Protein AF-A0A954KXX0-F1 (afdb_monomer_lite)

Sequence (213 aa):
IRTAGGNRPFNFNGESSQMRAGIRFTAPLDQITERNNYRVALLRYQRQRRAYMQAEDEIKQDVRQAWRQIIVLRKNFETTRRAVRLAALQYDSAVNEANAPAGQGQGGGRGLQGNNLLNALSAILRAQNALIQNWTNYEQNRLNIYRDMGTMKVGPDGLWNDPFYRNQDNASDEPAQIRLQSPSLDRFDAVPGDGGGGHVERVGVAQLIGTGE

pLDDT: mean 73.82, std 21.93, range [28.34, 98.44]

Structure (mmCIF, N/CA/C/O backbone):
data_AF-A0A954KXX0-F1
#
_entry.id   AF-A0A954KXX0-F1
#
loop_
_atom_site.group_PDB
_atom_site.id
_atom_site.type_symbol
_atom_site.label_atom_id
_atom_site.label_alt_id
_atom_site.label_comp_id
_atom_site.label_asym_id
_atom_site.label_entity_id
_atom_site.label_seq_id
_atom_site.pdbx_PDB_ins_code
_atom_site.Cartn_x
_atom_site.Cartn_y
_atom_site.Cartn_z
_atom_site.occupancy
_atom_site.B_iso_or_equiv
_atom_site.auth_seq_id
_atom_site.auth_comp_id
_atom_site.auth_asym_id
_atom_site.auth_atom_id
_atom_site.pdbx_PDB_model_num
ATOM 1 N N . ILE A 1 1 ? -69.053 -60.294 57.963 1.00 38.72 1 ILE A N 1
ATOM 2 C CA . ILE A 1 1 ? -68.587 -59.867 56.618 1.00 38.72 1 ILE A CA 1
ATOM 3 C C . ILE A 1 1 ? -68.647 -58.334 56.559 1.00 38.72 1 ILE A C 1
ATOM 5 O O . ILE A 1 1 ? -69.525 -57.769 57.194 1.00 38.72 1 ILE A O 1
ATOM 9 N N . ARG A 1 2 ? -67.631 -57.721 55.923 1.00 46.25 2 ARG A N 1
ATOM 10 C CA . ARG A 1 2 ? -67.246 -56.285 55.787 1.00 46.25 2 ARG A CA 1
ATOM 11 C C . ARG A 1 2 ? -68.377 -55.402 55.193 1.00 46.25 2 ARG A C 1
ATOM 13 O O . ARG A 1 2 ? -69.312 -55.977 54.660 1.00 46.25 2 ARG A O 1
ATOM 20 N N . THR A 1 3 ? -68.402 -54.060 55.230 1.00 44.06 3 THR A N 1
ATOM 21 C CA . THR A 1 3 ? -67.387 -53.010 54.930 1.00 44.06 3 THR A CA 1
ATOM 22 C C . THR A 1 3 ? -67.809 -51.670 55.581 1.00 44.06 3 THR A C 1
ATOM 24 O O . THR A 1 3 ? -68.976 -51.306 55.520 1.00 44.06 3 THR A O 1
ATOM 27 N N . ALA A 1 4 ? -66.965 -50.954 56.334 1.00 55.91 4 ALA A N 1
ATOM 28 C CA . ALA A 1 4 ? -66.053 -49.897 55.855 1.00 55.91 4 ALA A CA 1
ATOM 29 C C . ALA A 1 4 ? -66.636 -49.023 54.724 1.00 55.91 4 ALA A C 1
ATOM 31 O O . ALA A 1 4 ? -66.757 -49.493 53.599 1.00 55.91 4 ALA A O 1
ATOM 32 N N . GLY A 1 5 ? -66.954 -47.749 54.989 1.00 49.50 5 GLY A N 1
ATOM 33 C CA . GLY A 1 5 ? -67.404 -46.870 53.902 1.00 49.50 5 GLY A CA 1
ATOM 34 C C . GLY A 1 5 ? -67.951 -45.494 54.263 1.00 49.50 5 GLY A C 1
ATOM 35 O O . GLY A 1 5 ? -68.717 -44.943 53.488 1.00 49.50 5 GLY A O 1
ATOM 36 N N . GLY A 1 6 ? -67.575 -44.902 55.397 1.00 56.03 6 GLY A N 1
ATOM 37 C CA . GLY A 1 6 ? -67.851 -43.487 55.664 1.00 56.03 6 GLY A CA 1
ATOM 38 C C . GLY A 1 6 ? -66.810 -42.571 55.017 1.00 56.03 6 GLY A C 1
ATOM 39 O O . GLY A 1 6 ? -66.264 -41.714 55.703 1.00 56.03 6 GLY A O 1
ATOM 40 N N . ASN A 1 7 ? -66.462 -42.783 53.743 1.00 57.88 7 ASN A N 1
ATOM 41 C CA . ASN A 1 7 ? -65.511 -41.919 53.046 1.00 57.88 7 ASN A CA 1
ATOM 42 C C . ASN A 1 7 ? -66.237 -40.615 52.695 1.00 57.88 7 ASN A C 1
ATOM 44 O O . ASN A 1 7 ? -66.983 -40.558 51.722 1.00 57.88 7 ASN A O 1
ATOM 48 N N . ARG A 1 8 ? -66.081 -39.591 53.540 1.00 55.03 8 ARG A N 1
ATOM 49 C CA . ARG A 1 8 ? -66.535 -38.220 53.278 1.00 55.03 8 ARG A CA 1
ATOM 50 C C . ARG A 1 8 ? -65.353 -37.445 52.675 1.00 55.03 8 ARG A C 1
ATOM 52 O O . ARG A 1 8 ? -64.586 -36.866 53.439 1.00 55.03 8 ARG A O 1
ATOM 59 N N . PRO A 1 9 ? -65.183 -37.416 51.337 1.00 58.72 9 PRO A N 1
ATOM 60 C CA . PRO A 1 9 ? -64.026 -36.805 50.669 1.00 58.72 9 PRO A CA 1
ATOM 61 C C . PRO A 1 9 ? -63.962 -35.270 50.781 1.00 58.72 9 PRO A C 1
ATOM 63 O O . PRO A 1 9 ? -63.017 -34.668 50.287 1.00 58.72 9 PRO A O 1
ATOM 66 N N . PHE A 1 10 ? -64.941 -34.641 51.442 1.00 60.06 10 PHE A N 1
ATOM 67 C CA . PHE A 1 10 ? -65.007 -33.196 51.690 1.00 60.06 10 PHE A CA 1
ATOM 68 C C . PHE A 1 10 ? -65.036 -32.839 53.184 1.00 60.06 10 PHE A C 1
ATOM 70 O O . PHE A 1 10 ? -65.447 -31.739 53.547 1.00 60.06 10 PHE A O 1
ATOM 77 N N . ASN A 1 11 ? -64.628 -33.755 54.071 1.00 55.72 11 ASN A N 1
ATOM 78 C CA . ASN A 1 11 ? -64.461 -33.421 55.483 1.00 55.72 11 ASN A CA 1
ATOM 79 C C . ASN A 1 11 ? -63.106 -32.721 55.672 1.00 55.72 11 ASN A C 1
ATOM 81 O O . ASN A 1 11 ? -62.073 -33.358 55.879 1.00 55.72 11 ASN A O 1
ATOM 85 N N . PHE A 1 12 ? -63.100 -31.397 55.514 1.00 58.53 12 PHE A N 1
ATOM 86 C CA . PHE A 1 12 ? -61.956 -30.555 55.851 1.00 58.53 12 PHE A CA 1
ATOM 87 C C . PHE A 1 12 ? -61.899 -30.393 57.373 1.00 58.53 12 PHE A C 1
ATOM 89 O O . PHE A 1 12 ? -62.323 -29.381 57.928 1.00 58.53 12 PHE A O 1
ATOM 96 N N . ASN A 1 13 ? -61.415 -31.420 58.068 1.00 61.53 13 ASN A N 1
ATOM 97 C CA . ASN A 1 13 ? -61.194 -31.357 59.508 1.00 61.53 13 ASN A CA 1
ATOM 98 C C . ASN A 1 13 ? -60.062 -30.352 59.757 1.00 61.53 13 ASN A C 1
ATOM 100 O O . ASN A 1 13 ? -58.936 -30.562 59.298 1.00 61.53 13 ASN A O 1
ATOM 104 N N . GLY A 1 14 ? -60.331 -29.279 60.504 1.00 59.62 14 GLY A N 1
ATOM 105 C CA . GLY A 1 14 ? -59.295 -28.314 60.893 1.00 59.62 14 GLY A CA 1
ATOM 106 C C . GLY A 1 14 ? -58.118 -28.966 61.635 1.00 59.62 14 GLY A C 1
ATOM 107 O O . GLY A 1 14 ? -56.987 -28.513 61.495 1.00 59.62 14 GLY A O 1
ATOM 108 N N . GLU A 1 15 ? -58.362 -30.086 62.329 1.00 62.78 15 GLU A N 1
ATOM 109 C CA . GLU A 1 15 ? -57.353 -30.859 63.071 1.00 62.78 15 GLU A CA 1
ATOM 110 C C . GLU A 1 15 ? -56.252 -31.488 62.199 1.00 62.78 15 GLU A C 1
ATOM 112 O O . GLU A 1 15 ? -55.182 -31.795 62.718 1.00 62.78 15 GLU A O 1
ATOM 117 N N . SER A 1 16 ? -56.454 -31.644 60.883 1.00 62.62 16 SER A N 1
ATOM 118 C CA . SER A 1 16 ? -55.415 -32.127 59.954 1.00 62.62 16 SER A CA 1
ATOM 119 C C . SER A 1 16 ? -54.877 -31.049 59.001 1.00 62.62 16 SER A C 1
ATOM 121 O O . SER A 1 16 ? -54.120 -31.365 58.081 1.00 62.62 16 SER A O 1
ATOM 123 N N . SER A 1 17 ? -55.244 -29.777 59.193 1.00 64.38 17 SER A N 1
ATOM 124 C CA . SER A 1 17 ? -54.795 -28.665 58.346 1.00 64.38 17 SER A CA 1
ATOM 125 C C . SER A 1 17 ? -53.433 -28.138 58.807 1.00 64.38 17 SER A C 1
ATOM 127 O O . SER A 1 17 ? -53.325 -27.385 59.773 1.00 64.38 17 SER A O 1
ATOM 129 N N . GLN A 1 18 ? -52.359 -28.538 58.122 1.00 71.25 18 GLN A N 1
ATOM 130 C CA . GLN A 1 18 ? -51.015 -28.015 58.383 1.00 71.25 18 GLN A CA 1
ATOM 131 C C . GLN A 1 18 ? -50.729 -26.804 57.492 1.00 71.25 18 GLN A C 1
ATOM 133 O O . GLN A 1 18 ? -50.239 -26.938 56.371 1.00 71.25 18 GLN A O 1
ATOM 138 N N . MET A 1 19 ? -51.004 -25.608 58.004 1.00 71.25 19 MET A N 1
ATOM 139 C CA . MET A 1 19 ? -50.670 -24.352 57.336 1.00 71.25 19 MET A CA 1
ATOM 140 C C . MET A 1 19 ? -49.263 -23.915 57.761 1.00 71.25 19 MET A C 1
ATOM 142 O O . MET A 1 19 ? -49.017 -23.638 58.933 1.00 71.25 19 MET A O 1
ATOM 146 N N . ARG A 1 20 ? -48.311 -23.890 56.821 1.00 76.69 20 ARG A N 1
ATOM 147 C CA . ARG A 1 20 ? -46.934 -23.437 57.078 1.00 76.69 20 ARG A CA 1
ATOM 148 C C . ARG A 1 20 ? -46.706 -22.108 56.373 1.00 76.69 20 ARG A C 1
ATOM 150 O O . ARG A 1 20 ? -46.643 -22.062 55.150 1.00 76.69 20 ARG A O 1
ATOM 157 N N . ALA A 1 21 ? -46.554 -21.046 57.152 1.00 78.50 21 ALA A N 1
ATOM 158 C CA . ALA A 1 21 ? -46.063 -19.758 56.685 1.00 78.50 21 ALA A CA 1
ATOM 159 C C . ALA A 1 21 ? -44.642 -19.566 57.228 1.00 78.50 21 ALA A C 1
ATOM 161 O O . ALA A 1 21 ? -44.401 -19.762 58.417 1.00 78.50 21 ALA A O 1
ATOM 162 N N . GLY A 1 22 ? -43.694 -19.223 56.358 1.00 79.94 22 GLY A N 1
ATOM 163 C CA . GLY A 1 22 ? -42.304 -18.984 56.738 1.00 79.94 22 GLY A CA 1
ATOM 164 C C . GLY A 1 22 ? -41.790 -17.703 56.100 1.00 79.94 22 GLY A C 1
ATOM 165 O O . GLY A 1 22 ? -41.955 -17.503 54.900 1.00 79.94 22 GLY A O 1
ATOM 166 N N . ILE A 1 23 ? -41.151 -16.850 56.897 1.00 77.75 23 ILE A N 1
ATOM 167 C CA . ILE A 1 23 ? -40.458 -15.648 56.428 1.00 77.75 23 ILE A CA 1
ATOM 168 C C . ILE A 1 23 ? -38.967 -15.977 56.425 1.00 77.75 23 ILE A C 1
ATOM 170 O O . ILE A 1 23 ? -38.388 -16.259 57.473 1.00 77.75 23 ILE A O 1
ATOM 174 N N . ARG A 1 24 ? -38.341 -15.982 55.245 1.00 74.50 24 ARG A N 1
ATOM 175 C CA . ARG A 1 24 ? -36.890 -16.158 55.116 1.00 74.50 24 ARG A CA 1
ATOM 176 C C . ARG A 1 24 ? -36.248 -14.790 54.937 1.00 74.50 24 ARG A C 1
ATOM 178 O O . ARG A 1 24 ? -36.431 -14.154 53.906 1.00 74.50 24 ARG A O 1
ATOM 185 N N . PHE A 1 25 ? -35.488 -14.365 55.937 1.00 68.50 25 PHE A N 1
ATOM 186 C CA . PHE A 1 25 ? -34.684 -13.151 55.891 1.00 68.50 25 PHE A CA 1
ATOM 187 C C . PHE A 1 25 ? -33.206 -13.545 55.850 1.00 68.50 25 PHE A C 1
ATOM 189 O O . PHE A 1 25 ? -32.695 -14.146 56.793 1.00 68.50 25 PHE A O 1
ATOM 196 N N . THR A 1 26 ? -32.528 -13.242 54.745 1.00 72.69 26 THR A N 1
ATOM 197 C CA . THR A 1 26 ? -31.076 -13.408 54.620 1.00 72.69 26 THR A CA 1
ATOM 198 C C . THR A 1 26 ? -30.442 -12.033 54.785 1.00 72.69 26 THR A C 1
ATOM 200 O O . THR A 1 26 ? -30.541 -11.198 53.891 1.00 72.69 26 THR A O 1
ATOM 203 N N . ALA A 1 27 ? -29.815 -11.784 55.935 1.00 67.56 27 ALA A N 1
ATOM 204 C CA . ALA A 1 27 ? -29.016 -10.582 56.146 1.00 67.56 27 ALA A CA 1
ATOM 205 C C . ALA A 1 27 ? -27.643 -10.760 55.464 1.00 67.56 27 ALA A C 1
ATOM 207 O O . ALA A 1 27 ? -26.932 -11.710 55.804 1.00 67.56 27 ALA A O 1
ATOM 208 N N . PRO A 1 28 ? -27.242 -9.886 54.520 1.00 64.69 28 PRO A N 1
ATOM 209 C CA . PRO A 1 28 ? -25.958 -9.993 53.835 1.00 64.69 28 PRO A CA 1
ATOM 210 C C . PRO A 1 28 ? -24.850 -9.421 54.731 1.00 64.69 28 PRO A C 1
ATOM 212 O O . PRO A 1 28 ? -24.410 -8.285 54.548 1.00 64.69 28 PRO A O 1
ATOM 215 N N . LEU A 1 29 ? -24.447 -10.187 55.750 1.00 64.44 29 LEU A N 1
ATOM 216 C CA . LEU A 1 29 ? -23.362 -9.817 56.671 1.00 64.44 29 LEU A CA 1
ATOM 217 C C . LEU A 1 29 ? -21.969 -10.016 56.045 1.00 64.44 29 LEU A C 1
ATOM 219 O O . LEU A 1 29 ? -21.026 -9.343 56.450 1.00 64.44 29 LEU A O 1
ATOM 223 N N . ASP A 1 30 ? -21.850 -10.881 55.033 1.00 67.75 30 ASP A N 1
ATOM 224 C CA . ASP A 1 30 ? -20.634 -11.075 54.238 1.00 67.75 30 ASP A CA 1
ATOM 225 C C . ASP A 1 30 ? -20.933 -10.782 52.761 1.00 67.75 30 ASP A C 1
ATOM 227 O O . ASP A 1 30 ? -21.715 -11.487 52.129 1.00 67.75 30 ASP A O 1
ATOM 231 N N . GLN A 1 31 ? -20.347 -9.698 52.241 1.00 78.81 31 GLN A N 1
ATOM 232 C CA . GLN A 1 31 ? -20.523 -9.213 50.863 1.00 78.81 31 GLN A CA 1
ATOM 233 C C . GLN A 1 31 ? -19.226 -9.320 50.041 1.00 78.81 31 GLN A C 1
ATOM 235 O O . GLN A 1 31 ? -19.026 -8.603 49.052 1.00 78.81 31 GLN A O 1
ATOM 240 N N . ILE A 1 32 ? -18.265 -10.145 50.478 1.00 83.00 32 ILE A N 1
ATOM 241 C CA . ILE A 1 32 ? -16.960 -10.246 49.811 1.00 83.00 32 ILE A CA 1
ATOM 242 C C . ILE A 1 32 ? -17.122 -10.775 48.379 1.00 83.00 32 ILE A C 1
ATOM 244 O O . ILE A 1 32 ? -16.465 -10.266 47.464 1.00 83.00 32 ILE A O 1
ATOM 248 N N . THR A 1 33 ? -18.017 -11.740 48.164 1.00 85.62 33 THR A N 1
ATOM 249 C CA . THR A 1 33 ? -18.295 -12.325 46.844 1.00 85.62 33 THR A CA 1
ATOM 250 C C . THR A 1 33 ? -18.926 -11.299 45.903 1.00 85.62 33 THR A C 1
ATOM 252 O O . THR A 1 33 ? -18.461 -11.126 44.777 1.00 85.62 33 THR A O 1
ATOM 255 N N . GLU A 1 34 ? -19.915 -10.542 46.373 1.00 87.38 34 GLU A N 1
ATOM 256 C CA . GLU A 1 34 ? -20.590 -9.468 45.641 1.00 87.38 34 GLU A CA 1
ATOM 257 C C . GLU A 1 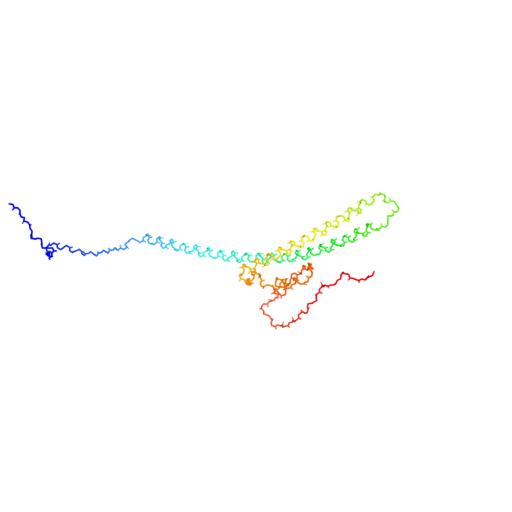34 ? -19.603 -8.359 45.271 1.00 87.38 34 GLU A C 1
ATOM 259 O O . GLU A 1 34 ? -19.553 -7.921 44.119 1.00 87.38 34 GLU A O 1
ATOM 264 N N . ARG A 1 35 ? -18.740 -7.953 46.21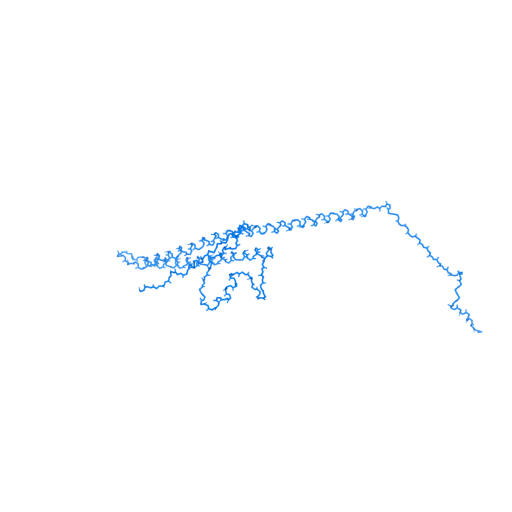2 1.00 89.12 35 ARG A N 1
ATOM 265 C CA . ARG A 1 35 ? -17.681 -6.967 45.959 1.00 89.12 35 ARG A CA 1
ATOM 266 C C . ARG A 1 35 ? -16.680 -7.465 44.921 1.00 89.12 35 ARG A C 1
ATOM 268 O O . ARG A 1 35 ? -16.256 -6.690 44.062 1.00 89.12 35 ARG A O 1
ATOM 275 N N . ASN A 1 36 ? -16.274 -8.730 44.994 1.00 89.62 36 ASN A N 1
ATOM 276 C CA . ASN A 1 36 ? -15.362 -9.321 44.016 1.00 89.62 36 ASN A CA 1
ATOM 277 C C . ASN A 1 36 ? -16.013 -9.376 42.629 1.00 89.62 36 ASN A C 1
ATOM 279 O O . ASN A 1 36 ? -15.388 -8.961 41.655 1.00 89.62 36 ASN A O 1
ATOM 283 N N . ASN A 1 37 ? -17.283 -9.776 42.545 1.00 93.88 37 ASN A N 1
ATOM 284 C CA . ASN A 1 37 ? -18.053 -9.779 41.303 1.00 93.88 37 ASN A CA 1
ATOM 285 C C . ASN A 1 37 ? -18.171 -8.372 40.704 1.00 93.88 37 ASN A C 1
ATOM 287 O O . ASN A 1 37 ? -17.921 -8.189 39.511 1.00 93.88 37 ASN A O 1
ATOM 291 N N . TYR A 1 38 ? -18.453 -7.362 41.530 1.00 94.50 38 TYR A N 1
ATOM 292 C CA . TYR A 1 38 ? -18.486 -5.965 41.102 1.00 94.50 38 TYR A CA 1
ATOM 293 C C . TYR A 1 38 ? -17.119 -5.481 40.594 1.00 94.50 38 TYR A C 1
ATOM 295 O O . TYR A 1 38 ? -17.028 -4.888 39.519 1.00 94.50 38 TYR A O 1
ATOM 303 N N . ARG A 1 39 ? -16.025 -5.788 41.308 1.00 95.56 39 ARG A N 1
ATOM 304 C CA . ARG A 1 39 ? -14.657 -5.453 40.868 1.00 95.56 39 ARG A CA 1
ATOM 305 C C . ARG A 1 39 ? -14.306 -6.122 39.542 1.00 95.56 39 ARG A C 1
ATOM 307 O O . ARG A 1 39 ? -13.722 -5.478 38.674 1.00 95.56 39 ARG A O 1
ATOM 314 N N . VAL A 1 40 ? -14.680 -7.387 39.357 1.00 97.00 40 VAL A N 1
ATOM 315 C CA . VAL A 1 40 ? -14.488 -8.104 38.091 1.00 97.00 40 VAL A CA 1
ATOM 316 C C . VAL A 1 40 ? -15.294 -7.449 36.969 1.00 97.00 40 VAL A C 1
ATOM 318 O O . VAL A 1 40 ? -14.748 -7.241 35.886 1.00 97.00 40 VAL A O 1
ATOM 321 N N . ALA A 1 41 ? -16.551 -7.069 37.213 1.00 96.94 41 ALA A N 1
ATOM 322 C CA . ALA A 1 41 ? -17.374 -6.355 36.238 1.00 96.94 41 ALA A CA 1
ATOM 323 C C . ALA A 1 41 ? -16.760 -4.998 35.851 1.00 96.94 41 ALA A C 1
ATOM 325 O O . ALA A 1 41 ? -16.650 -4.690 34.664 1.00 96.94 41 ALA A O 1
ATOM 326 N N . LEU A 1 42 ? -16.261 -4.232 36.827 1.00 97.69 42 LEU A N 1
ATOM 327 C CA . LEU A 1 42 ? -15.576 -2.962 36.585 1.00 97.69 42 LEU A CA 1
ATOM 328 C C . LEU A 1 42 ? -14.296 -3.152 35.759 1.00 97.69 42 LEU A C 1
ATOM 330 O O . LEU A 1 42 ? -14.064 -2.425 34.795 1.00 97.69 42 LEU A O 1
ATOM 334 N N . LEU A 1 43 ? -13.473 -4.150 36.091 1.00 97.69 43 LEU A N 1
ATOM 335 C CA . LEU A 1 43 ? -12.271 -4.475 35.320 1.00 97.69 43 LEU A CA 1
ATOM 336 C C . LEU A 1 43 ? -12.613 -4.895 33.886 1.00 97.69 43 LEU A C 1
ATOM 338 O O . LEU A 1 43 ? -11.927 -4.473 32.955 1.00 97.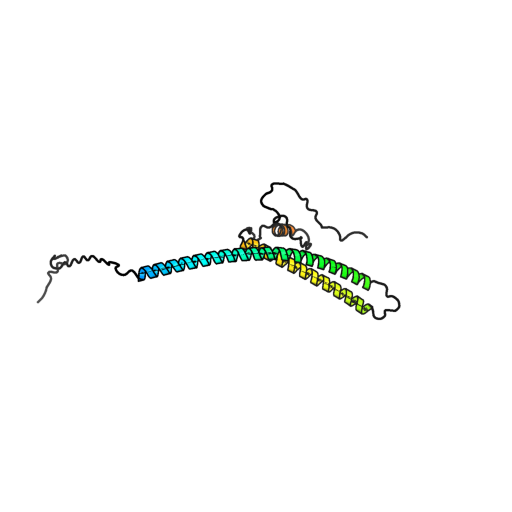69 43 LEU A O 1
ATOM 342 N N . ARG A 1 44 ? -13.670 -5.694 33.690 1.00 98.06 44 ARG A N 1
ATOM 343 C CA . ARG A 1 44 ? -14.165 -6.079 32.358 1.00 98.06 44 ARG A CA 1
ATOM 344 C C . ARG A 1 44 ? -14.602 -4.857 31.556 1.00 98.06 44 ARG A C 1
ATOM 346 O O . ARG A 1 44 ? -14.159 -4.709 30.423 1.00 98.06 44 ARG A O 1
ATOM 353 N N . TYR A 1 45 ? -15.368 -3.950 32.159 1.00 97.88 45 TYR A N 1
ATOM 354 C CA . TYR A 1 45 ? -15.755 -2.688 31.529 1.00 97.88 45 TYR A CA 1
ATOM 355 C C . TYR A 1 45 ? -14.532 -1.855 31.114 1.00 97.88 45 TYR A C 1
ATOM 357 O O . TYR A 1 45 ? -14.428 -1.432 29.965 1.00 97.88 45 TYR A O 1
ATOM 365 N N . GLN A 1 46 ? -13.550 -1.686 32.007 1.00 98.31 46 GLN A N 1
ATOM 366 C CA . GLN A 1 46 ? -12.329 -0.930 31.700 1.00 98.31 46 GLN A CA 1
ATOM 367 C C . GLN A 1 46 ? -11.466 -1.594 30.617 1.00 98.31 46 GLN A C 1
ATOM 369 O O . GLN A 1 46 ? -10.793 -0.898 29.855 1.00 98.31 46 GLN A O 1
ATOM 374 N N . ARG A 1 47 ? -11.457 -2.932 30.536 1.00 98.31 47 ARG A N 1
ATOM 375 C CA . ARG A 1 47 ? -10.806 -3.671 29.441 1.00 98.31 47 ARG A CA 1
ATOM 376 C C . ARG A 1 47 ? -11.538 -3.449 28.120 1.00 98.31 47 ARG A C 1
ATOM 378 O O . ARG A 1 47 ? -10.885 -3.103 27.145 1.00 98.31 47 ARG A O 1
ATOM 385 N N . GLN A 1 48 ? -12.866 -3.562 28.110 1.00 98.31 48 GLN A N 1
ATOM 386 C CA . GLN A 1 48 ? -13.681 -3.337 26.914 1.00 98.31 48 GLN A CA 1
ATOM 387 C C . GLN A 1 48 ? -13.534 -1.905 26.392 1.00 98.31 48 GLN A C 1
ATOM 389 O O . GLN A 1 48 ? -13.370 -1.697 25.195 1.00 98.31 48 GLN A O 1
ATOM 394 N N . ARG A 1 49 ? -13.512 -0.914 27.292 1.00 98.38 49 ARG A N 1
ATOM 395 C CA . ARG A 1 49 ? -13.274 0.488 26.932 1.00 98.38 49 ARG A CA 1
ATOM 396 C C . ARG A 1 49 ? -11.903 0.691 26.281 1.00 98.38 49 ARG A C 1
ATOM 398 O O . ARG A 1 49 ? -11.801 1.429 25.310 1.00 98.38 49 ARG A O 1
ATOM 405 N N . ARG A 1 50 ? -10.850 0.041 26.791 1.00 98.44 50 ARG A N 1
ATOM 406 C CA . ARG A 1 50 ? -9.510 0.090 26.177 1.00 98.44 50 ARG A CA 1
ATOM 407 C C . ARG A 1 50 ? -9.456 -0.619 24.829 1.00 98.44 50 ARG A C 1
ATOM 409 O O . ARG A 1 50 ? -8.861 -0.070 23.916 1.00 98.44 50 ARG A O 1
ATOM 416 N N . ALA A 1 51 ? -10.111 -1.770 24.697 1.00 98.31 51 ALA A N 1
ATOM 417 C CA . ALA A 1 51 ? -10.221 -2.471 23.420 1.00 98.31 51 ALA A CA 1
ATOM 418 C C . ALA A 1 51 ? -10.937 -1.614 22.363 1.00 98.31 51 ALA A C 1
ATOM 420 O O . ALA A 1 51 ? -10.489 -1.551 21.226 1.00 98.31 51 ALA A O 1
ATOM 421 N N . TYR A 1 52 ? -11.994 -0.894 22.752 1.00 98.25 52 TYR A N 1
ATOM 422 C CA . TYR A 1 52 ? -12.670 0.063 21.875 1.00 98.25 52 TYR A CA 1
ATOM 423 C C . TYR A 1 52 ? -11.744 1.211 21.436 1.00 98.25 52 TYR A C 1
ATOM 425 O O . TYR A 1 52 ? -11.637 1.470 20.243 1.00 98.25 52 TYR A O 1
ATOM 433 N N . MET A 1 53 ? -11.041 1.865 22.374 1.00 98.44 53 MET A N 1
ATOM 434 C CA . MET A 1 53 ? -10.104 2.952 22.034 1.00 98.44 53 MET A CA 1
ATOM 435 C C . MET A 1 53 ? -8.974 2.465 21.119 1.00 98.44 53 MET A C 1
ATOM 437 O O . MET A 1 53 ? -8.626 3.142 20.160 1.00 98.44 53 MET A O 1
ATOM 441 N N . GLN A 1 54 ? -8.437 1.271 21.384 1.00 98.38 54 GLN A N 1
ATOM 442 C CA . GLN A 1 54 ? -7.420 0.656 20.537 1.00 98.38 54 GLN A CA 1
ATOM 443 C C . GLN A 1 54 ? -7.950 0.399 19.119 1.00 98.38 54 GLN A C 1
ATOM 445 O O . GLN A 1 54 ? -7.279 0.763 18.161 1.00 98.38 54 GLN A O 1
ATOM 450 N N . ALA A 1 55 ? -9.154 -0.163 18.978 1.00 97.50 55 ALA A N 1
ATOM 451 C CA . ALA A 1 55 ? -9.764 -0.389 17.668 1.00 97.50 55 ALA A CA 1
ATOM 452 C C . ALA A 1 55 ? -9.993 0.928 16.901 1.00 97.50 55 ALA A C 1
ATOM 454 O O . ALA A 1 55 ? -9.775 0.998 15.694 1.00 97.50 55 ALA A O 1
ATOM 455 N N . GLU A 1 56 ? -10.396 1.995 17.598 1.00 96.69 56 GLU A N 1
ATOM 456 C CA . GLU A 1 56 ? -10.534 3.327 17.002 1.00 96.69 56 GLU A CA 1
ATOM 457 C C . GLU A 1 56 ? -9.185 3.867 16.492 1.00 96.69 56 GLU A C 1
ATOM 459 O O . GLU A 1 56 ? -9.104 4.405 15.383 1.00 96.69 56 GLU A O 1
ATOM 464 N N . ASP A 1 57 ? -8.118 3.709 17.276 1.00 97.62 57 ASP A N 1
ATOM 465 C CA . ASP A 1 57 ? -6.771 4.141 16.901 1.00 97.62 57 ASP A CA 1
ATOM 466 C C . ASP A 1 57 ? -6.184 3.315 15.748 1.00 97.62 57 ASP A C 1
ATOM 468 O O . ASP A 1 57 ? -5.540 3.889 14.864 1.00 97.62 57 ASP A O 1
ATOM 472 N N . GLU A 1 58 ? -6.447 2.006 15.715 1.00 96.31 58 GLU A N 1
ATOM 473 C CA . GLU A 1 58 ? -6.080 1.103 14.618 1.00 96.31 58 GLU A CA 1
ATOM 474 C C . GLU A 1 58 ? -6.723 1.564 13.303 1.00 96.31 58 GLU A C 1
ATOM 476 O O . GLU A 1 58 ? -6.005 1.860 12.348 1.00 96.31 58 GLU A O 1
ATOM 481 N N . ILE A 1 59 ? -8.042 1.794 13.281 1.00 92.88 59 ILE A N 1
ATOM 482 C CA . ILE A 1 59 ? -8.746 2.294 12.085 1.00 92.88 59 ILE A CA 1
ATOM 483 C C . ILE A 1 59 ? -8.177 3.652 11.638 1.00 92.88 59 ILE A C 1
ATOM 485 O O . ILE A 1 59 ? -7.901 3.873 10.455 1.00 92.88 59 ILE A O 1
ATOM 489 N N . LYS A 1 60 ? -7.944 4.582 12.575 1.00 93.56 60 LYS A N 1
ATOM 490 C CA . LYS A 1 60 ? -7.332 5.889 12.266 1.00 93.56 60 LYS A CA 1
ATOM 491 C C . LYS A 1 60 ? -5.920 5.754 11.706 1.00 93.56 60 LYS A C 1
ATOM 493 O O . LYS A 1 60 ? -5.477 6.604 10.926 1.00 93.56 60 LYS A O 1
ATOM 498 N N . GLN A 1 61 ? -5.148 4.784 12.182 1.00 95.38 61 GLN A N 1
ATOM 499 C CA . GLN A 1 61 ? -3.808 4.517 11.684 1.00 95.38 61 GLN A CA 1
ATOM 500 C C . GLN A 1 61 ? -3.865 3.928 10.275 1.00 95.38 61 GLN A C 1
ATOM 502 O O . GLN A 1 61 ? -3.148 4.430 9.409 1.00 95.38 61 GLN A O 1
ATOM 507 N N . ASP A 1 62 ? -4.740 2.958 10.032 1.00 93.00 62 ASP A N 1
ATOM 508 C CA . ASP A 1 62 ? -4.906 2.297 8.737 1.00 93.00 62 ASP A CA 1
ATOM 509 C C . ASP A 1 62 ? -5.293 3.297 7.646 1.00 93.00 62 ASP A C 1
ATOM 511 O O . ASP A 1 62 ? -4.622 3.383 6.615 1.00 93.00 62 ASP A O 1
ATOM 515 N N . VAL A 1 63 ? -6.277 4.165 7.910 1.00 91.56 63 VAL A N 1
ATOM 516 C CA . VAL A 1 63 ? -6.676 5.226 6.967 1.00 91.56 63 VAL A CA 1
ATOM 517 C C . VAL A 1 63 ? -5.512 6.183 6.679 1.00 91.56 63 VAL A C 1
ATOM 519 O O . VAL A 1 63 ? -5.269 6.547 5.527 1.00 91.56 63 VAL A O 1
ATOM 522 N N . ARG A 1 64 ? -4.730 6.569 7.699 1.00 93.12 64 ARG A N 1
ATOM 523 C CA . ARG A 1 64 ? -3.544 7.426 7.504 1.00 93.12 64 ARG A CA 1
ATOM 524 C C . ARG A 1 64 ? -2.456 6.734 6.689 1.00 93.12 64 ARG A C 1
ATOM 526 O O . ARG A 1 64 ? -1.793 7.393 5.888 1.00 93.12 64 ARG A O 1
ATOM 533 N N . GLN A 1 65 ? -2.234 5.440 6.899 1.00 94.75 65 GLN A N 1
ATOM 534 C CA . GLN A 1 65 ? -1.271 4.667 6.119 1.00 94.75 65 GLN A CA 1
ATOM 535 C C . GLN A 1 65 ? -1.721 4.549 4.664 1.00 94.75 65 GLN A C 1
ATOM 537 O O . GLN A 1 65 ? -0.927 4.838 3.768 1.00 94.75 65 GLN A O 1
ATOM 542 N N . ALA A 1 66 ? -2.995 4.230 4.431 1.00 92.38 66 ALA A N 1
ATOM 543 C CA . ALA A 1 66 ? -3.573 4.172 3.097 1.00 92.38 66 ALA A CA 1
ATOM 544 C C . ALA A 1 66 ? -3.435 5.521 2.372 1.00 92.38 66 ALA A C 1
ATOM 546 O O . ALA A 1 66 ? -2.928 5.570 1.253 1.00 92.38 66 ALA A O 1
ATOM 547 N N . TRP A 1 67 ? -3.745 6.633 3.046 1.00 92.44 67 TRP A N 1
ATOM 548 C CA . TRP A 1 67 ? -3.562 7.976 2.490 1.00 92.44 67 TRP A CA 1
ATOM 549 C C . TRP A 1 67 ? -2.100 8.304 2.157 1.00 92.44 67 TRP A C 1
ATOM 551 O O . TRP A 1 67 ? -1.801 8.855 1.103 1.00 92.44 67 TRP A O 1
ATOM 561 N N . ARG A 1 68 ? -1.131 7.957 3.010 1.00 94.12 68 ARG A N 1
ATOM 562 C CA . ARG A 1 68 ? 0.288 8.154 2.651 1.00 94.12 68 ARG A CA 1
ATOM 563 C C . ARG A 1 68 ? 0.686 7.294 1.454 1.00 94.12 68 ARG A C 1
ATOM 565 O O . ARG A 1 68 ? 1.418 7.757 0.580 1.00 94.12 68 ARG A O 1
ATOM 572 N N . GLN A 1 69 ? 0.178 6.068 1.396 1.00 94.00 69 GLN A N 1
ATOM 573 C CA . GLN A 1 69 ? 0.447 5.144 0.306 1.00 94.00 69 GLN A CA 1
ATOM 574 C C . GLN A 1 69 ? -0.092 5.671 -1.033 1.00 94.00 69 GLN A C 1
ATOM 576 O O . GLN A 1 69 ? 0.623 5.578 -2.032 1.00 94.00 69 GLN A O 1
ATOM 581 N N . ILE A 1 70 ? -1.280 6.292 -1.076 1.00 92.56 70 ILE A N 1
ATOM 582 C CA . ILE A 1 70 ? -1.818 6.860 -2.326 1.00 92.56 70 ILE A CA 1
ATOM 583 C C . ILE A 1 70 ? -0.931 7.987 -2.881 1.00 92.56 70 ILE A C 1
ATOM 585 O O . ILE A 1 70 ? -0.719 8.079 -4.092 1.00 92.56 70 ILE A O 1
ATOM 589 N N . ILE A 1 71 ? -0.338 8.803 -2.001 1.00 92.00 71 ILE A N 1
ATOM 590 C CA . ILE A 1 71 ? 0.592 9.877 -2.382 1.00 92.00 71 ILE A CA 1
ATOM 591 C C . ILE A 1 71 ? 1.868 9.290 -3.001 1.00 92.00 71 ILE A C 1
ATOM 593 O O . ILE A 1 71 ? 2.334 9.767 -4.038 1.00 92.00 71 ILE A O 1
ATOM 597 N N . VAL A 1 72 ? 2.421 8.235 -2.398 1.00 94.50 72 VAL A N 1
ATOM 598 C CA . VAL A 1 72 ? 3.603 7.535 -2.928 1.00 94.50 72 VAL A CA 1
ATOM 599 C C . VAL A 1 72 ? 3.293 6.894 -4.281 1.00 94.50 72 VAL A C 1
ATOM 601 O O . VAL A 1 72 ? 4.055 7.058 -5.235 1.00 94.50 72 VAL A O 1
ATOM 604 N N . LEU A 1 73 ? 2.149 6.215 -4.396 1.00 91.31 73 LEU A N 1
ATOM 605 C CA . LEU A 1 73 ? 1.705 5.591 -5.642 1.00 91.31 73 LEU A CA 1
ATOM 606 C C . LEU A 1 73 ? 1.557 6.623 -6.762 1.00 91.31 73 LEU A C 1
ATOM 608 O O . LEU A 1 73 ? 2.053 6.391 -7.859 1.00 91.31 73 LEU A O 1
ATOM 612 N N . ARG A 1 74 ? 1.015 7.811 -6.474 1.00 88.25 74 ARG A N 1
ATOM 613 C CA . ARG A 1 74 ? 0.955 8.918 -7.442 1.00 88.25 74 ARG A CA 1
ATOM 614 C C . ARG A 1 74 ? 2.336 9.296 -7.985 1.00 88.25 74 ARG A C 1
ATOM 616 O O . ARG A 1 74 ? 2.501 9.457 -9.194 1.00 88.25 74 ARG A O 1
ATOM 623 N N . LYS A 1 75 ? 3.342 9.429 -7.118 1.00 92.19 75 LYS A N 1
ATOM 624 C CA . LYS A 1 75 ? 4.712 9.750 -7.553 1.00 92.19 75 LYS A CA 1
ATOM 625 C C . LYS A 1 75 ? 5.336 8.629 -8.369 1.00 92.19 75 LYS A C 1
ATOM 627 O O . LYS A 1 75 ? 5.989 8.889 -9.378 1.00 92.19 75 LYS A O 1
ATOM 632 N N . ASN A 1 76 ? 5.073 7.385 -7.998 1.00 90.69 76 ASN A N 1
ATOM 633 C CA . ASN A 1 76 ? 5.543 6.243 -8.767 1.00 90.69 76 ASN A CA 1
ATOM 634 C C . ASN A 1 76 ? 4.846 6.141 -10.139 1.00 90.69 76 ASN A C 1
ATOM 636 O O . ASN A 1 76 ? 5.492 5.772 -11.120 1.00 90.69 76 ASN A O 1
ATOM 640 N N . PHE A 1 77 ? 3.575 6.535 -10.249 1.00 88.31 77 PHE A N 1
ATOM 641 C CA . PHE A 1 77 ? 2.870 6.637 -11.528 1.00 88.31 77 PHE A CA 1
ATOM 642 C C . PHE A 1 77 ? 3.514 7.688 -12.445 1.00 88.31 77 PHE A C 1
ATOM 644 O O . PHE A 1 77 ? 3.789 7.424 -13.615 1.00 88.31 77 PHE A O 1
ATOM 651 N N . GLU A 1 78 ? 3.837 8.872 -11.912 1.00 88.00 78 GLU A N 1
ATOM 652 C CA . GLU A 1 78 ? 4.560 9.912 -12.661 1.00 88.00 78 GLU A CA 1
ATOM 653 C C . GLU A 1 78 ? 5.922 9.399 -13.171 1.00 88.00 78 GLU A C 1
ATOM 655 O O . GLU A 1 78 ? 6.282 9.631 -14.329 1.00 88.00 78 GLU A O 1
ATOM 660 N N . THR A 1 79 ? 6.656 8.656 -12.338 1.00 92.69 79 THR A N 1
ATOM 661 C CA . THR A 1 79 ? 7.949 8.049 -12.692 1.00 92.69 79 THR A CA 1
ATOM 662 C C . THR A 1 79 ? 7.813 6.967 -13.762 1.00 92.69 79 THR A C 1
ATOM 664 O O . THR A 1 79 ? 8.521 7.009 -14.767 1.00 92.69 79 THR A O 1
ATOM 667 N N . THR A 1 80 ? 6.885 6.022 -13.601 1.00 89.12 80 THR A N 1
ATOM 668 C CA . THR A 1 80 ? 6.658 4.938 -14.577 1.00 89.12 80 THR A CA 1
ATOM 669 C C . THR A 1 80 ? 6.176 5.480 -15.921 1.00 89.12 80 THR A C 1
ATOM 671 O O . THR A 1 80 ? 6.637 5.032 -16.969 1.00 89.12 80 THR A O 1
ATOM 674 N N . ARG A 1 81 ? 5.359 6.540 -15.924 1.00 90.31 81 ARG A N 1
ATOM 675 C CA . ARG A 1 81 ? 4.967 7.247 -17.152 1.00 90.31 81 ARG A CA 1
ATOM 676 C C . ARG A 1 81 ? 6.168 7.862 -17.875 1.00 90.31 81 ARG A C 1
ATOM 678 O O . ARG A 1 81 ? 6.243 7.805 -19.102 1.00 90.31 81 ARG A O 1
ATOM 685 N N . ARG A 1 82 ? 7.114 8.457 -17.142 1.00 92.06 82 ARG A N 1
ATOM 686 C CA . ARG A 1 82 ? 8.369 8.966 -17.726 1.00 92.06 82 ARG A CA 1
ATOM 687 C C . ARG A 1 82 ? 9.243 7.826 -18.252 1.00 92.06 82 ARG A C 1
ATOM 689 O O . ARG A 1 82 ? 9.814 7.974 -19.326 1.00 92.06 82 ARG A O 1
ATOM 696 N N . ALA A 1 83 ? 9.294 6.694 -17.551 1.00 91.38 83 ALA A N 1
ATOM 697 C CA . ALA A 1 83 ? 10.045 5.517 -17.983 1.00 91.38 83 ALA A CA 1
ATOM 698 C C . ALA A 1 83 ? 9.531 4.953 -19.318 1.00 91.38 83 ALA A C 1
ATOM 700 O O . ALA A 1 83 ? 10.343 4.627 -20.177 1.00 91.38 83 ALA A O 1
ATOM 701 N N . VAL A 1 84 ? 8.210 4.919 -19.541 1.00 92.88 84 VAL A N 1
ATOM 702 C CA . VAL A 1 84 ? 7.633 4.522 -20.842 1.00 92.88 84 VAL A CA 1
ATOM 703 C C . VAL A 1 84 ? 8.090 5.457 -21.963 1.00 92.88 84 VAL A C 1
ATOM 705 O O . VAL A 1 84 ? 8.501 4.988 -23.020 1.00 92.88 84 VAL A O 1
ATOM 708 N N . ARG A 1 85 ? 8.080 6.778 -21.732 1.00 92.81 85 ARG A N 1
ATOM 709 C CA . ARG A 1 85 ? 8.575 7.749 -22.726 1.00 92.81 85 ARG A CA 1
ATOM 710 C C . ARG A 1 85 ? 10.058 7.555 -23.021 1.00 92.81 85 ARG A C 1
ATOM 712 O O . ARG A 1 85 ? 10.452 7.587 -24.176 1.00 92.81 85 ARG A O 1
ATOM 719 N N . LEU A 1 86 ? 10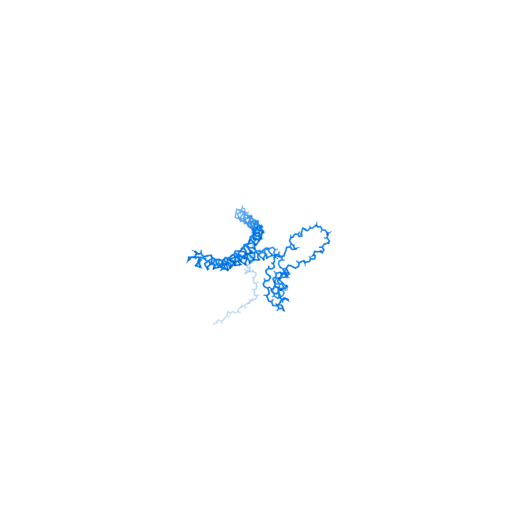.870 7.338 -21.988 1.00 93.25 86 LEU A N 1
ATOM 720 C CA . LEU A 1 86 ? 12.296 7.079 -22.162 1.00 93.25 86 LEU A CA 1
ATOM 721 C C . LEU A 1 86 ? 12.541 5.786 -22.952 1.00 93.25 86 LEU A C 1
ATOM 723 O O . LEU A 1 86 ? 13.398 5.768 -23.827 1.00 93.25 86 LEU A O 1
ATOM 727 N N . ALA A 1 87 ? 11.776 4.728 -22.678 1.00 90.44 87 ALA A N 1
ATOM 728 C CA . ALA A 1 87 ? 11.867 3.473 -23.418 1.00 90.44 87 ALA A CA 1
ATOM 729 C C . ALA A 1 87 ? 11.481 3.644 -24.899 1.00 90.44 87 ALA A C 1
ATOM 731 O O . ALA A 1 87 ? 12.125 3.052 -25.760 1.00 90.44 87 ALA A O 1
ATOM 732 N N . ALA A 1 88 ? 10.493 4.493 -25.205 1.00 93.00 88 ALA A N 1
ATOM 733 C CA . ALA A 1 88 ? 10.159 4.852 -26.584 1.00 93.00 88 ALA A CA 1
ATOM 734 C C . ALA A 1 88 ? 11.323 5.579 -27.283 1.00 93.00 88 ALA A C 1
ATOM 736 O O . ALA A 1 88 ? 11.724 5.177 -28.367 1.00 93.00 88 ALA A O 1
ATOM 737 N N . LEU A 1 89 ? 11.956 6.554 -26.619 1.00 93.06 89 LEU A N 1
ATOM 738 C CA . LEU A 1 89 ? 13.136 7.237 -27.170 1.00 93.06 89 LEU A CA 1
ATOM 739 C C . LEU A 1 89 ? 14.321 6.282 -27.404 1.00 93.06 89 LEU A C 1
ATOM 741 O O . LEU A 1 89 ? 15.059 6.428 -28.375 1.00 93.06 89 LEU A O 1
ATOM 745 N N . GLN A 1 90 ? 14.517 5.296 -26.522 1.00 89.88 90 GLN A N 1
ATOM 746 C CA . GLN A 1 90 ? 15.541 4.260 -26.709 1.00 89.88 90 GLN A CA 1
ATOM 747 C C . GLN A 1 90 ? 15.240 3.373 -27.919 1.00 89.88 90 GLN A C 1
ATOM 749 O O . GLN A 1 90 ? 16.161 3.013 -28.649 1.00 89.88 90 GLN A O 1
ATOM 754 N N . TYR A 1 91 ? 13.969 3.039 -28.143 1.00 92.56 91 TYR A N 1
ATOM 755 C CA . TYR A 1 91 ? 13.540 2.318 -29.337 1.00 92.56 91 TYR A CA 1
ATOM 756 C C . TYR A 1 91 ? 13.812 3.127 -30.603 1.00 92.56 91 TYR A C 1
ATOM 758 O O . TYR A 1 91 ? 14.440 2.599 -31.516 1.00 92.56 91 TYR A O 1
ATOM 766 N N . ASP A 1 92 ? 13.459 4.413 -30.620 1.00 91.44 92 ASP A N 1
ATOM 767 C CA . ASP A 1 92 ? 13.732 5.288 -31.764 1.00 91.44 92 ASP A CA 1
ATOM 768 C C . ASP A 1 92 ? 15.240 5.361 -32.062 1.00 91.44 92 ASP A C 1
ATOM 770 O O . ASP A 1 92 ? 15.667 5.232 -33.210 1.00 91.44 92 ASP A O 1
ATOM 774 N N . SER A 1 93 ? 16.077 5.481 -31.023 1.00 89.25 93 SER A N 1
ATOM 775 C CA . SER A 1 93 ? 17.539 5.444 -31.169 1.00 89.25 93 SER A CA 1
ATOM 776 C C . SER A 1 93 ? 18.041 4.111 -31.729 1.00 89.25 93 SER A C 1
ATOM 778 O O . SER A 1 93 ? 18.910 4.111 -32.599 1.00 89.25 93 SER A O 1
ATOM 780 N N . ALA A 1 94 ? 17.523 2.982 -31.238 1.00 88.44 94 ALA A N 1
ATOM 781 C CA . ALA A 1 94 ? 17.935 1.655 -31.693 1.00 88.44 94 ALA A CA 1
ATOM 782 C C . ALA A 1 94 ? 17.517 1.397 -33.149 1.00 88.44 94 ALA A C 1
ATOM 784 O O . ALA A 1 94 ? 18.272 0.802 -33.915 1.00 88.44 94 ALA A O 1
ATOM 785 N N . VAL A 1 95 ? 16.340 1.885 -33.553 1.00 88.00 95 VAL A N 1
ATOM 786 C CA . VAL A 1 95 ? 15.867 1.836 -34.943 1.00 88.00 95 VAL A CA 1
ATOM 787 C C . VAL A 1 95 ? 16.769 2.674 -35.851 1.00 88.00 95 VAL A C 1
ATOM 789 O O . VAL A 1 95 ? 17.169 2.204 -36.914 1.00 88.00 95 VAL A O 1
ATOM 792 N N . ASN A 1 96 ? 17.148 3.882 -35.428 1.00 86.25 96 ASN A N 1
ATOM 793 C CA . ASN A 1 96 ? 18.062 4.733 -36.194 1.00 86.25 96 ASN A CA 1
ATOM 794 C C . ASN A 1 96 ? 19.451 4.097 -36.355 1.00 86.25 96 ASN A C 1
ATOM 796 O O . ASN A 1 96 ? 20.019 4.144 -37.443 1.00 86.25 96 ASN A O 1
ATOM 800 N N . GLU A 1 97 ? 19.980 3.465 -35.305 1.00 84.56 97 GLU A N 1
ATOM 801 C CA . GLU A 1 97 ? 21.256 2.739 -35.358 1.00 84.56 97 GLU A CA 1
ATOM 802 C C . GLU A 1 97 ? 21.186 1.525 -36.298 1.00 84.56 97 GLU A C 1
ATOM 804 O O . GLU A 1 97 ? 22.117 1.281 -37.064 1.00 84.56 97 GLU A O 1
ATOM 809 N N . ALA A 1 98 ? 20.074 0.785 -36.280 1.00 81.75 98 ALA A N 1
ATOM 810 C CA . ALA A 1 98 ? 19.858 -0.356 -37.167 1.00 81.75 98 ALA A CA 1
ATOM 811 C C . ALA A 1 98 ? 19.704 0.054 -38.645 1.00 81.75 98 ALA A C 1
ATOM 813 O O . ALA A 1 98 ? 20.126 -0.686 -39.533 1.00 81.75 98 ALA A O 1
ATOM 814 N N . ASN A 1 99 ? 19.118 1.227 -38.907 1.00 80.56 99 ASN A N 1
ATOM 815 C CA . ASN A 1 99 ? 18.916 1.769 -40.253 1.00 80.56 99 ASN A CA 1
ATOM 816 C C . ASN A 1 99 ? 20.120 2.568 -40.784 1.00 80.56 99 ASN A C 1
ATOM 818 O O . ASN A 1 99 ? 20.143 2.922 -41.965 1.00 80.56 99 ASN A O 1
ATOM 822 N N . ALA A 1 100 ? 21.116 2.871 -39.945 1.00 77.06 100 ALA A N 1
ATOM 823 C CA . ALA A 1 100 ? 22.302 3.604 -40.365 1.00 77.06 100 ALA A CA 1
ATOM 824 C C . ALA A 1 100 ? 23.098 2.799 -41.416 1.00 77.06 100 ALA A C 1
ATOM 826 O O . ALA A 1 100 ? 23.309 1.592 -41.249 1.00 77.06 100 ALA A O 1
ATOM 827 N N . PRO A 1 101 ? 23.566 3.432 -42.510 1.00 65.62 101 PRO A N 1
ATOM 828 C CA . PRO A 1 101 ? 24.329 2.736 -43.537 1.00 65.62 101 PRO A CA 1
ATOM 829 C C . PRO A 1 101 ? 25.609 2.150 -42.935 1.00 65.62 101 PRO A C 1
ATOM 831 O O . PRO A 1 101 ? 26.354 2.840 -42.238 1.00 65.62 101 PRO A O 1
ATOM 834 N N . ALA A 1 102 ? 25.869 0.869 -43.209 1.00 61.62 102 ALA A N 1
ATOM 835 C CA . ALA A 1 102 ? 27.062 0.182 -42.730 1.00 61.62 102 ALA A CA 1
ATOM 836 C C . ALA A 1 102 ? 28.316 0.901 -43.253 1.00 61.62 102 ALA A C 1
ATOM 838 O O . ALA A 1 102 ? 28.654 0.798 -44.434 1.00 61.62 102 ALA A O 1
ATOM 839 N N . GLY A 1 103 ? 29.005 1.638 -42.380 1.00 59.56 103 GLY A N 1
ATOM 840 C CA . GLY A 1 103 ? 30.304 2.213 -42.705 1.00 59.56 103 GLY A CA 1
ATOM 841 C C . GLY A 1 103 ? 31.271 1.099 -43.110 1.00 59.56 103 GLY A C 1
ATOM 842 O O . GLY A 1 103 ? 31.354 0.070 -42.430 1.00 59.56 103 GLY A O 1
ATOM 843 N N . GLN A 1 104 ? 31.979 1.287 -44.229 1.00 46.06 104 GLN A N 1
ATOM 844 C CA . GLN A 1 104 ? 33.018 0.367 -44.700 1.00 46.06 104 GLN A CA 1
ATOM 845 C C . GLN A 1 104 ? 34.010 0.090 -43.555 1.00 46.06 104 GLN A C 1
ATOM 847 O O . GLN A 1 104 ? 34.779 0.966 -43.173 1.00 46.06 104 GLN A O 1
ATOM 852 N N . GLY A 1 105 ? 33.954 -1.114 -42.972 1.00 54.84 105 GLY A N 1
ATOM 853 C CA . GLY A 1 105 ? 34.866 -1.560 -41.908 1.00 54.84 105 GLY A CA 1
ATOM 854 C C . GLY A 1 105 ? 34.222 -2.287 -40.720 1.00 54.84 105 GLY A C 1
ATOM 855 O O . GLY A 1 105 ? 34.922 -2.987 -39.995 1.00 54.84 105 GLY A O 1
ATOM 856 N N . GLN A 1 106 ? 32.903 -2.201 -40.513 1.00 56.12 106 GLN A N 1
ATOM 857 C CA . GLN A 1 106 ? 32.243 -2.793 -39.333 1.00 56.12 106 GLN A CA 1
ATOM 858 C C . GLN A 1 106 ? 31.629 -4.171 -39.630 1.00 56.12 106 GLN A C 1
ATOM 860 O O . GLN A 1 106 ? 30.419 -4.372 -39.566 1.00 56.12 106 GLN A O 1
ATOM 865 N N . GLY A 1 107 ? 32.481 -5.157 -39.928 1.00 51.31 107 GLY A N 1
ATOM 866 C CA . GLY A 1 107 ? 32.074 -6.551 -40.182 1.00 51.31 107 GLY A CA 1
ATOM 867 C C . GLY A 1 107 ? 31.449 -7.291 -38.984 1.00 51.31 107 GLY A C 1
ATOM 868 O O . GLY A 1 107 ? 30.931 -8.387 -39.162 1.00 51.31 107 GLY A O 1
ATOM 869 N N . GLY A 1 108 ? 31.456 -6.702 -37.779 1.00 57.22 108 GLY A N 1
ATOM 870 C CA . GLY A 1 108 ? 30.887 -7.291 -36.554 1.00 57.22 108 GLY A CA 1
ATOM 871 C C . GLY A 1 108 ? 29.640 -6.593 -35.985 1.00 57.22 108 GLY A C 1
ATOM 872 O O . GLY A 1 108 ? 29.063 -7.095 -35.026 1.00 57.22 108 GLY A O 1
ATOM 873 N N . GLY A 1 109 ? 29.205 -5.455 -36.546 1.00 60.22 109 GLY A N 1
ATOM 874 C CA . GLY A 1 109 ? 28.205 -4.560 -35.927 1.00 60.22 109 GLY A CA 1
ATOM 875 C C . GLY A 1 109 ? 26.734 -4.990 -36.038 1.00 60.22 109 GLY A C 1
ATOM 876 O O . GLY A 1 109 ? 25.930 -4.651 -35.172 1.00 60.22 109 GLY A O 1
ATOM 877 N N . ARG A 1 110 ? 26.365 -5.790 -37.052 1.00 61.66 110 ARG A N 1
ATOM 878 C CA . ARG A 1 110 ? 24.956 -6.176 -37.302 1.00 61.66 110 ARG A CA 1
ATOM 879 C C . ARG A 1 110 ? 24.316 -6.995 -36.183 1.00 61.66 110 ARG A C 1
ATOM 881 O O . ARG A 1 110 ? 23.132 -6.831 -35.905 1.00 61.66 110 ARG A O 1
ATOM 888 N N . GLY A 1 111 ? 25.090 -7.858 -35.523 1.00 66.44 111 GLY A N 1
ATOM 889 C CA . GLY A 1 111 ? 24.603 -8.627 -34.375 1.00 66.44 111 GLY A CA 1
ATOM 890 C C . GLY A 1 111 ? 24.313 -7.742 -33.160 1.00 66.44 111 GLY A C 1
ATOM 891 O O . GLY A 1 111 ? 23.331 -7.963 -32.458 1.00 66.44 111 GLY A O 1
ATOM 892 N N . LEU A 1 112 ? 25.125 -6.706 -32.929 1.00 69.56 112 LEU A N 1
ATOM 893 C CA . LEU A 1 112 ? 24.930 -5.751 -31.831 1.00 69.56 112 LEU A CA 1
ATOM 894 C C . LEU A 1 112 ? 23.681 -4.881 -32.065 1.00 69.56 112 LEU A C 1
ATOM 896 O O . LEU A 1 112 ? 22.881 -4.715 -31.151 1.00 69.56 112 LEU A O 1
ATOM 900 N N . GLN A 1 113 ? 23.445 -4.443 -33.306 1.00 77.69 113 GLN A N 1
ATOM 901 C CA . GLN A 1 113 ? 22.268 -3.649 -33.698 1.00 77.69 113 GLN A CA 1
ATOM 902 C C . GLN A 1 113 ? 20.942 -4.401 -33.480 1.00 77.69 113 GLN A C 1
ATOM 904 O O . GLN A 1 113 ? 20.001 -3.857 -32.902 1.00 77.69 113 GLN A O 1
ATOM 909 N N . GLY A 1 114 ? 20.873 -5.681 -33.873 1.00 80.94 114 GLY A N 1
ATOM 910 C CA . GLY A 1 114 ? 19.687 -6.515 -33.636 1.00 80.94 114 GLY A CA 1
ATOM 911 C C . GLY A 1 114 ? 19.398 -6.734 -32.145 1.00 80.94 114 GLY A C 1
ATOM 912 O O . GLY A 1 114 ? 18.247 -6.670 -31.715 1.00 80.94 114 GLY A O 1
ATOM 913 N N . ASN A 1 115 ? 20.444 -6.918 -31.334 1.00 85.62 115 ASN A N 1
ATOM 914 C CA . ASN A 1 115 ? 20.305 -7.033 -29.881 1.00 85.62 115 ASN A CA 1
ATOM 915 C C . ASN A 1 115 ? 19.855 -5.713 -29.231 1.00 85.62 115 ASN A C 1
ATOM 917 O O . ASN A 1 115 ? 19.020 -5.743 -28.327 1.00 85.62 115 ASN A O 1
ATOM 921 N N . ASN A 1 116 ? 20.339 -4.558 -29.702 1.00 86.75 116 ASN A N 1
ATOM 922 C CA . ASN A 1 116 ? 19.915 -3.243 -29.204 1.00 86.75 116 ASN A CA 1
ATOM 923 C C . ASN A 1 116 ? 18.409 -3.018 -29.415 1.00 86.75 116 ASN A C 1
ATOM 925 O O . ASN A 1 116 ? 17.716 -2.589 -28.490 1.00 86.75 116 ASN A O 1
ATOM 929 N N . LEU A 1 117 ? 17.880 -3.395 -30.583 1.00 88.38 117 LEU A N 1
ATOM 930 C CA . LEU A 1 117 ? 16.446 -3.314 -30.871 1.00 88.38 117 LEU A CA 1
ATOM 931 C C . LEU A 1 117 ? 15.615 -4.246 -29.972 1.00 88.38 117 LEU A C 1
ATOM 933 O O . LEU A 1 117 ? 14.612 -3.819 -29.395 1.00 88.38 117 LEU A O 1
ATOM 937 N N . LEU A 1 118 ? 16.042 -5.502 -29.798 1.00 91.38 118 LEU A N 1
ATOM 938 C CA . LEU A 1 118 ? 15.369 -6.455 -28.902 1.00 91.38 118 LEU A CA 1
ATOM 939 C C . LEU A 1 118 ? 15.366 -5.972 -27.444 1.00 91.38 118 LEU A C 1
ATOM 941 O O . LEU A 1 118 ? 14.363 -6.112 -26.734 1.00 91.38 118 LEU A O 1
ATOM 945 N N . ASN A 1 119 ? 16.467 -5.362 -27.002 1.00 91.88 119 ASN A N 1
ATOM 946 C CA . ASN A 1 119 ? 16.576 -4.762 -25.678 1.00 91.88 119 ASN A CA 1
ATOM 947 C C . ASN A 1 119 ? 15.611 -3.581 -25.510 1.00 91.88 119 ASN A C 1
ATOM 949 O O . ASN A 1 119 ? 14.942 -3.501 -24.476 1.00 91.88 119 ASN A O 1
ATOM 953 N N . ALA A 1 120 ? 15.484 -2.716 -26.521 1.00 91.56 120 ALA A N 1
ATOM 954 C CA . ALA A 1 120 ? 14.566 -1.580 -26.501 1.00 91.56 120 ALA A CA 1
ATOM 955 C C . ALA A 1 120 ? 13.088 -2.014 -26.489 1.00 91.56 120 ALA A C 1
ATOM 957 O O . ALA A 1 120 ? 12.309 -1.528 -25.667 1.00 91.56 120 ALA A O 1
ATOM 958 N N . LEU A 1 121 ? 12.710 -3.001 -27.310 1.00 92.75 121 LEU A N 1
ATOM 959 C CA . LEU A 1 121 ? 11.364 -3.595 -27.289 1.00 92.75 121 LEU A CA 1
ATOM 960 C C . LEU A 1 121 ? 11.035 -4.188 -25.913 1.00 92.75 121 LEU A C 1
ATOM 962 O O . LEU A 1 121 ? 9.970 -3.936 -25.342 1.00 92.75 121 LEU A O 1
ATOM 966 N N . SER A 1 122 ? 11.987 -4.924 -25.337 1.00 94.62 122 SER A N 1
ATOM 967 C CA . SER A 1 122 ? 11.837 -5.488 -23.996 1.00 94.62 122 SER A CA 1
ATOM 968 C C . SER A 1 122 ? 11.723 -4.397 -22.924 1.00 94.62 122 SER A C 1
ATOM 970 O O . SER A 1 122 ? 10.992 -4.565 -21.947 1.00 94.62 122 SER A O 1
ATOM 972 N N . ALA A 1 123 ? 12.425 -3.271 -23.079 1.00 93.06 123 ALA A N 1
ATOM 973 C CA . ALA A 1 123 ? 12.340 -2.135 -22.165 1.00 93.06 123 ALA A CA 1
ATOM 974 C C . ALA A 1 123 ? 10.960 -1.463 -22.205 1.00 93.06 123 ALA A C 1
ATOM 976 O O . ALA A 1 123 ? 10.406 -1.187 -21.139 1.00 93.06 123 ALA A O 1
ATOM 977 N N . ILE A 1 124 ? 10.371 -1.274 -23.394 1.00 94.00 124 ILE A N 1
ATOM 978 C CA . ILE A 1 124 ? 9.010 -0.733 -23.542 1.00 94.00 124 ILE A CA 1
ATOM 979 C C . ILE A 1 124 ? 8.000 -1.638 -22.841 1.00 94.00 124 ILE A C 1
ATOM 981 O O . ILE A 1 124 ? 7.227 -1.154 -22.015 1.00 94.00 124 ILE A O 1
ATOM 985 N N . LEU A 1 125 ? 8.033 -2.946 -23.113 1.00 94.00 125 LEU A N 1
ATOM 986 C CA . LEU A 1 125 ? 7.085 -3.889 -22.517 1.00 94.00 125 LEU A CA 1
ATOM 987 C C . LEU A 1 125 ? 7.182 -3.891 -20.984 1.00 94.00 125 LEU A C 1
ATOM 989 O O . LEU A 1 125 ? 6.168 -3.826 -20.288 1.00 94.00 125 LEU A O 1
ATOM 993 N N . ARG A 1 126 ? 8.404 -3.903 -20.436 1.00 94.50 126 ARG A N 1
ATOM 994 C CA . ARG A 1 126 ? 8.618 -3.806 -18.983 1.00 94.50 126 ARG A CA 1
ATOM 995 C C . ARG A 1 126 ? 8.093 -2.486 -18.418 1.00 94.50 126 ARG A C 1
ATOM 997 O O . ARG A 1 126 ? 7.442 -2.499 -17.376 1.00 94.50 126 ARG A O 1
ATOM 1004 N N . ALA A 1 127 ? 8.344 -1.364 -19.093 1.00 92.62 127 ALA A N 1
ATOM 1005 C CA . ALA A 1 127 ? 7.887 -0.050 -18.650 1.00 92.62 127 ALA A CA 1
ATOM 1006 C C . ALA A 1 127 ? 6.353 0.072 -18.679 1.00 92.62 127 ALA A C 1
ATOM 1008 O O . ALA A 1 127 ? 5.766 0.613 -17.743 1.00 92.62 127 ALA A O 1
ATOM 1009 N N . GLN A 1 128 ? 5.698 -0.468 -19.709 1.00 93.00 128 GLN A N 1
ATOM 1010 C CA . GLN A 1 128 ? 4.237 -0.515 -19.810 1.00 93.00 128 GLN A CA 1
ATOM 1011 C C . GLN A 1 128 ? 3.625 -1.384 -18.708 1.00 93.00 128 GLN A C 1
ATOM 1013 O O . GLN A 1 128 ? 2.714 -0.939 -18.012 1.00 93.00 128 GLN A O 1
ATOM 1018 N N . ASN A 1 129 ? 4.170 -2.583 -18.482 1.00 94.06 129 ASN A N 1
ATOM 1019 C CA . ASN A 1 129 ? 3.713 -3.461 -17.405 1.00 94.06 129 ASN A CA 1
ATOM 1020 C C . ASN A 1 129 ? 3.872 -2.797 -16.031 1.00 94.06 129 ASN A C 1
ATOM 1022 O O . ASN A 1 129 ? 2.951 -2.839 -15.217 1.00 94.06 129 ASN A O 1
ATOM 1026 N N . ALA A 1 130 ? 4.999 -2.122 -15.788 1.00 92.25 130 ALA A N 1
ATOM 1027 C CA . ALA A 1 130 ? 5.223 -1.375 -14.553 1.00 92.25 130 ALA A CA 1
ATOM 1028 C C . ALA A 1 130 ? 4.217 -0.225 -14.379 1.00 92.25 130 ALA A C 1
ATOM 1030 O O . ALA A 1 130 ? 3.724 -0.007 -13.272 1.00 92.25 130 ALA A O 1
ATOM 1031 N N . LEU A 1 131 ? 3.879 0.490 -15.457 1.00 90.88 131 LEU A N 1
ATOM 1032 C CA . LEU A 1 131 ? 2.867 1.547 -15.438 1.00 90.88 131 LEU A CA 1
ATOM 1033 C C . LEU A 1 131 ? 1.478 0.995 -15.081 1.00 90.88 131 LEU A C 1
ATOM 1035 O O . LEU A 1 131 ? 0.813 1.548 -14.206 1.00 90.88 131 LEU A O 1
ATOM 1039 N N . ILE A 1 132 ? 1.062 -0.106 -15.715 1.00 91.56 132 ILE A N 1
ATOM 1040 C CA . ILE A 1 132 ? -0.237 -0.754 -15.468 1.00 91.56 132 ILE A CA 1
ATOM 1041 C C . ILE A 1 132 ? -0.326 -1.261 -14.027 1.00 91.56 132 ILE A C 1
ATOM 1043 O O . ILE A 1 132 ? -1.324 -1.023 -13.346 1.00 91.56 132 ILE A O 1
ATOM 1047 N N . GLN A 1 133 ? 0.722 -1.922 -13.533 1.00 92.00 133 GLN A N 1
ATOM 1048 C CA . GLN A 1 133 ? 0.780 -2.389 -12.147 1.00 92.00 133 GLN A CA 1
ATOM 1049 C C . GLN A 1 133 ? 0.696 -1.221 -11.163 1.00 92.00 133 GLN A C 1
ATOM 1051 O O . GLN A 1 133 ? -0.054 -1.279 -10.191 1.00 92.00 133 GLN A O 1
ATOM 1056 N N . ASN A 1 134 ? 1.427 -0.135 -11.426 1.00 91.50 134 ASN A N 1
ATOM 1057 C CA . ASN A 1 134 ? 1.398 1.042 -10.571 1.00 91.50 134 ASN A CA 1
ATOM 1058 C C . ASN A 1 134 ? 0.007 1.678 -10.508 1.00 91.50 134 ASN A C 1
ATOM 1060 O O . ASN A 1 134 ? -0.497 1.967 -9.424 1.00 91.50 134 ASN A O 1
ATOM 1064 N N . TRP A 1 135 ? -0.619 1.834 -11.673 1.00 88.88 135 TRP A N 1
ATOM 1065 C CA . TRP A 1 135 ? -1.975 2.346 -11.797 1.00 88.88 135 TRP A CA 1
ATOM 1066 C C . TRP A 1 135 ? -2.993 1.455 -11.076 1.00 88.88 135 TRP A C 1
ATOM 1068 O O . TRP A 1 135 ? -3.809 1.950 -10.305 1.00 88.88 135 TRP A O 1
ATOM 1078 N N . THR A 1 136 ? -2.888 0.136 -11.239 1.00 92.06 136 THR A N 1
ATOM 1079 C CA . THR A 1 136 ? -3.765 -0.828 -10.560 1.00 92.06 136 THR A CA 1
ATOM 1080 C C . THR A 1 136 ? -3.625 -0.725 -9.040 1.00 92.06 136 THR A C 1
ATOM 1082 O O . THR A 1 136 ? -4.623 -0.672 -8.326 1.00 92.06 136 THR A O 1
ATOM 1085 N N . ASN A 1 137 ? -2.393 -0.632 -8.532 1.00 91.75 137 ASN A N 1
ATOM 1086 C CA . ASN A 1 137 ? -2.133 -0.475 -7.100 1.00 91.75 137 ASN A CA 1
ATOM 1087 C C . ASN A 1 137 ? -2.685 0.849 -6.558 1.00 91.75 137 ASN A C 1
ATOM 1089 O O . ASN A 1 137 ? -3.233 0.884 -5.455 1.00 91.75 137 ASN A O 1
ATOM 1093 N N . TYR A 1 138 ? -2.541 1.936 -7.323 1.00 90.94 138 TYR A N 1
ATOM 1094 C CA . TYR A 1 138 ? -3.143 3.230 -7.002 1.00 90.94 138 TYR A CA 1
ATOM 1095 C C . TYR A 1 138 ? -4.661 3.106 -6.870 1.00 90.94 138 TYR A C 1
ATOM 1097 O O . TYR A 1 138 ? -5.226 3.548 -5.869 1.00 90.94 138 TYR A O 1
ATOM 1105 N N . GLU A 1 139 ? -5.306 2.449 -7.831 1.00 88.12 139 GLU A N 1
ATOM 1106 C CA . GLU A 1 139 ? -6.757 2.313 -7.848 1.00 88.12 139 GLU A CA 1
ATOM 1107 C C . GLU A 1 139 ? -7.279 1.436 -6.709 1.00 88.12 139 GLU A C 1
ATOM 1109 O O . GLU A 1 139 ? -8.214 1.815 -6.007 1.00 88.12 139 GLU A O 1
ATOM 1114 N N . GLN A 1 140 ? -6.626 0.304 -6.445 1.00 91.44 140 GLN A N 1
ATOM 1115 C CA . GLN A 1 140 ? -6.961 -0.551 -5.304 1.00 91.44 140 GLN A CA 1
ATOM 1116 C C . GLN A 1 140 ? -6.850 0.208 -3.978 1.00 91.44 140 GLN A C 1
ATOM 1118 O O . GLN A 1 140 ? -7.730 0.106 -3.124 1.00 91.44 140 GLN A O 1
ATOM 1123 N N . ASN A 1 141 ? -5.785 0.996 -3.801 1.00 92.19 141 ASN A N 1
ATOM 1124 C CA . ASN A 1 141 ? -5.605 1.800 -2.598 1.00 92.19 141 ASN A CA 1
ATOM 1125 C C . ASN A 1 141 ? -6.709 2.861 -2.458 1.00 92.19 141 ASN A C 1
ATOM 1127 O O . ASN A 1 141 ? -7.280 3.011 -1.378 1.00 92.19 141 ASN A O 1
ATOM 1131 N N . ARG A 1 142 ? -7.068 3.528 -3.561 1.00 90.00 142 ARG A N 1
ATOM 1132 C CA . ARG A 1 142 ? -8.166 4.499 -3.611 1.00 90.00 142 ARG A CA 1
ATOM 1133 C C . ARG A 1 142 ? -9.490 3.865 -3.190 1.00 90.00 142 ARG A C 1
ATOM 1135 O O . ARG A 1 142 ? -10.162 4.394 -2.306 1.00 90.00 142 ARG A O 1
ATOM 1142 N N . LEU A 1 143 ? -9.837 2.717 -3.770 1.00 88.88 143 LEU A N 1
ATOM 1143 C CA . LEU A 1 143 ? -11.041 1.959 -3.424 1.00 88.88 143 LEU A CA 1
ATOM 1144 C C . LEU A 1 143 ? -11.069 1.584 -1.940 1.00 88.88 143 LEU A C 1
ATOM 1146 O O . LEU A 1 143 ? -12.086 1.792 -1.278 1.00 88.88 143 LEU A O 1
ATOM 1150 N N . ASN A 1 144 ? -9.950 1.090 -1.405 1.00 90.25 144 ASN A N 1
ATOM 1151 C CA . ASN A 1 144 ? -9.841 0.740 0.009 1.00 90.25 144 ASN A CA 1
ATOM 1152 C C . ASN A 1 144 ? -10.091 1.954 0.909 1.00 90.25 144 ASN A C 1
ATOM 1154 O O . ASN A 1 144 ? -10.897 1.855 1.825 1.00 90.25 144 ASN A O 1
ATOM 1158 N N . ILE A 1 145 ? -9.515 3.122 0.602 1.00 90.19 145 ILE A N 1
ATOM 1159 C CA . ILE A 1 145 ? -9.753 4.351 1.378 1.00 90.19 145 ILE A CA 1
ATOM 1160 C C . ILE A 1 145 ? -11.248 4.703 1.415 1.00 90.19 145 ILE A C 1
ATOM 1162 O O . ILE A 1 145 ? -11.804 4.943 2.486 1.00 90.19 145 ILE A O 1
ATOM 1166 N N . TYR A 1 146 ? -11.928 4.709 0.266 1.00 89.75 146 TYR A N 1
ATOM 1167 C CA . TYR A 1 146 ? -13.360 5.027 0.215 1.00 89.75 146 TYR A CA 1
ATOM 1168 C C . TYR A 1 146 ? -14.233 4.004 0.948 1.00 89.75 146 TYR A C 1
ATOM 1170 O O . TYR A 1 146 ? -15.222 4.386 1.583 1.00 89.75 146 TYR A O 1
ATOM 1178 N N . ARG A 1 147 ? -13.874 2.719 0.861 1.00 88.69 147 ARG A N 1
ATOM 1179 C CA . ARG A 1 147 ? -14.550 1.629 1.570 1.00 88.69 147 ARG A CA 1
ATOM 1180 C C . ARG A 1 147 ? -14.361 1.763 3.079 1.00 88.69 147 ARG A C 1
ATOM 1182 O O . ARG A 1 147 ? -15.345 1.732 3.809 1.00 88.69 147 ARG A O 1
ATOM 1189 N N . ASP A 1 148 ? -13.127 1.959 3.530 1.00 88.88 148 ASP A N 1
ATOM 1190 C CA . ASP A 1 148 ? -12.764 1.985 4.950 1.00 88.88 148 ASP A CA 1
ATOM 1191 C C . ASP A 1 148 ? -13.297 3.250 5.644 1.00 88.88 148 ASP A C 1
ATOM 1193 O O . ASP A 1 148 ? -13.688 3.206 6.807 1.00 88.88 148 ASP A O 1
ATOM 1197 N N . MET A 1 149 ? -13.417 4.366 4.915 1.00 87.69 149 MET A N 1
ATOM 1198 C CA . MET A 1 149 ? -14.111 5.572 5.392 1.00 87.69 149 MET A CA 1
ATOM 1199 C C . MET A 1 149 ? -15.645 5.473 5.308 1.00 87.69 149 MET A C 1
ATOM 1201 O O . MET A 1 149 ? -16.334 6.399 5.730 1.00 87.69 149 MET A O 1
ATOM 1205 N N . GLY A 1 150 ? -16.199 4.410 4.715 1.00 87.56 150 GLY A N 1
ATOM 1206 C CA . GLY A 1 150 ? -17.646 4.230 4.548 1.00 87.56 150 GLY A CA 1
ATOM 1207 C C . GLY A 1 150 ? -18.316 5.249 3.616 1.00 87.56 150 GLY A C 1
ATOM 1208 O O . GLY A 1 150 ? -19.530 5.425 3.658 1.00 87.56 150 GLY A O 1
ATOM 1209 N N . THR A 1 151 ? -17.546 5.944 2.774 1.00 88.38 151 THR A N 1
ATOM 1210 C CA . THR A 1 151 ? -18.055 6.995 1.867 1.00 88.38 151 THR A CA 1
ATOM 1211 C C . THR A 1 151 ? -18.309 6.488 0.446 1.00 88.38 151 THR A C 1
ATOM 1213 O O . THR A 1 151 ? -18.808 7.228 -0.407 1.00 88.38 151 THR A O 1
ATOM 1216 N N . MET A 1 152 ? -17.991 5.219 0.181 1.00 88.31 152 MET A N 1
ATOM 1217 C CA . MET A 1 152 ? -18.225 4.561 -1.099 1.00 88.31 152 MET A CA 1
ATOM 1218 C C . MET A 1 152 ? -19.727 4.425 -1.383 1.00 88.31 152 MET A C 1
ATOM 1220 O O . MET A 1 152 ? -20.458 3.759 -0.654 1.00 88.31 152 MET A O 1
ATOM 1224 N N . LYS A 1 153 ? -20.190 5.035 -2.478 1.00 86.56 153 LYS A N 1
ATOM 1225 C CA . LYS A 1 153 ? -21.570 4.897 -2.962 1.00 86.56 153 LYS A CA 1
ATOM 1226 C C . LYS A 1 153 ? -21.611 3.907 -4.116 1.00 86.56 153 LYS A C 1
ATOM 1228 O O . LYS A 1 153 ? -21.161 4.238 -5.207 1.00 86.56 153 LYS A O 1
ATOM 1233 N N . VAL A 1 154 ? -22.136 2.713 -3.883 1.00 87.50 154 VAL A N 1
ATOM 1234 C CA . VAL A 1 154 ? -22.314 1.692 -4.924 1.00 87.50 154 VAL A CA 1
ATOM 1235 C C . VAL A 1 154 ? -23.723 1.817 -5.501 1.00 87.50 154 VAL A C 1
ATOM 1237 O O . VAL A 1 154 ? -24.677 2.026 -4.751 1.00 87.50 154 VAL A O 1
ATOM 1240 N N . GLY A 1 155 ? -23.846 1.776 -6.828 1.00 84.31 155 GLY A N 1
ATOM 1241 C CA . GLY A 1 155 ? -25.148 1.808 -7.491 1.00 84.31 155 GLY A CA 1
ATOM 1242 C C . GLY A 1 155 ? -25.845 0.441 -7.508 1.00 84.31 155 GLY A C 1
ATOM 1243 O O . GLY A 1 155 ? -25.262 -0.559 -7.085 1.00 84.31 155 GLY A O 1
ATOM 1244 N N . PRO A 1 156 ? -27.094 0.374 -8.005 1.00 83.81 156 PRO A N 1
ATOM 1245 C CA . PRO A 1 156 ? -27.866 -0.874 -8.103 1.00 83.81 156 PRO A CA 1
ATOM 1246 C C . PRO A 1 156 ? -27.215 -1.947 -8.992 1.00 83.81 156 PRO A C 1
ATOM 1248 O O . PRO A 1 156 ? -27.484 -3.132 -8.846 1.00 83.81 156 PRO A O 1
ATOM 1251 N N . ASP A 1 157 ? -26.355 -1.512 -9.904 1.00 83.56 157 ASP A N 1
ATOM 1252 C CA . ASP A 1 157 ? -25.532 -2.295 -10.823 1.00 83.56 157 ASP A CA 1
ATOM 1253 C C . ASP A 1 157 ? -24.274 -2.896 -10.172 1.00 83.56 157 ASP A C 1
ATOM 1255 O O . ASP A 1 157 ? -23.509 -3.597 -10.828 1.00 83.56 157 ASP A O 1
ATOM 1259 N N . GLY A 1 158 ? -24.029 -2.622 -8.887 1.00 83.12 158 GLY A N 1
ATOM 1260 C CA . GLY A 1 158 ? -22.838 -3.097 -8.181 1.00 83.12 158 GLY A CA 1
ATOM 1261 C C . GLY A 1 158 ? -21.561 -2.328 -8.532 1.00 83.12 158 GLY A C 1
ATOM 1262 O O . GLY A 1 158 ? -20.503 -2.615 -7.971 1.00 83.12 158 GLY A O 1
ATOM 1263 N N . LEU A 1 159 ? -21.650 -1.319 -9.405 1.00 84.50 159 LEU A N 1
ATOM 1264 C CA . LEU A 1 159 ? -20.533 -0.458 -9.774 1.00 84.50 159 LEU A CA 1
ATOM 1265 C C . LEU A 1 159 ? -20.452 0.756 -8.850 1.00 84.50 159 LEU A C 1
ATOM 1267 O O . LEU A 1 159 ? -21.453 1.386 -8.479 1.00 84.50 159 LEU A O 1
ATOM 1271 N N . TRP A 1 160 ? -19.225 1.120 -8.491 1.00 83.19 160 TRP A N 1
ATOM 1272 C CA . TRP A 1 160 ? -18.970 2.316 -7.703 1.00 83.19 160 TRP A CA 1
ATOM 1273 C C . TRP A 1 160 ? -19.397 3.573 -8.479 1.00 83.19 160 TRP A C 1
ATOM 1275 O O . TRP A 1 160 ? -19.082 3.738 -9.656 1.00 83.19 160 TRP A O 1
ATOM 1285 N N . ASN A 1 161 ? -20.143 4.470 -7.827 1.00 82.50 161 ASN A N 1
ATOM 1286 C CA . ASN A 1 161 ? -20.579 5.746 -8.389 1.00 82.50 161 ASN A CA 1
ATOM 1287 C C . ASN A 1 161 ? -19.441 6.778 -8.398 1.00 82.50 161 ASN A C 1
ATOM 1289 O O . ASN A 1 161 ? -19.456 7.772 -7.667 1.00 82.50 161 ASN A O 1
ATOM 1293 N N . ASP A 1 162 ? -18.440 6.499 -9.221 1.00 81.88 162 ASP A N 1
ATOM 1294 C CA . ASP A 1 162 ? -17.312 7.368 -9.518 1.00 81.88 162 ASP A CA 1
ATOM 1295 C C . ASP A 1 162 ? -17.323 7.716 -11.017 1.00 81.88 162 ASP A C 1
ATOM 1297 O O . ASP A 1 162 ? -17.665 6.853 -11.835 1.00 81.88 162 ASP A O 1
ATOM 1301 N N . PRO A 1 163 ? -16.963 8.957 -11.402 1.00 74.94 163 PRO A N 1
ATOM 1302 C CA . PRO A 1 163 ? -16.980 9.380 -12.799 1.00 74.94 163 PRO A CA 1
ATOM 1303 C C . PRO A 1 163 ? -16.186 8.456 -13.726 1.00 74.94 163 PRO A C 1
ATOM 1305 O O . PRO A 1 163 ? -16.591 8.252 -14.862 1.00 74.94 163 PRO A O 1
ATOM 1308 N N . PHE A 1 164 ? -15.074 7.879 -13.265 1.00 73.62 164 PHE A N 1
ATOM 1309 C CA . PHE A 1 164 ? -14.246 7.005 -14.090 1.00 73.62 164 PHE A CA 1
ATOM 1310 C C . PHE A 1 164 ? -14.975 5.713 -14.467 1.00 73.62 164 PHE A C 1
ATOM 1312 O O . PHE A 1 164 ? -15.027 5.367 -15.644 1.00 73.62 164 PHE A O 1
ATOM 1319 N N . TYR A 1 165 ? -15.568 5.027 -13.489 1.00 75.75 165 TYR A N 1
ATOM 1320 C CA . TYR A 1 165 ? -16.264 3.759 -13.721 1.00 75.75 165 TYR A CA 1
ATOM 1321 C C . TYR A 1 165 ? -17.595 3.963 -14.449 1.00 75.75 165 TYR A C 1
ATOM 1323 O O . TYR A 1 165 ? -17.907 3.218 -15.369 1.00 75.75 165 TYR A O 1
ATOM 1331 N N . ARG A 1 166 ? -18.331 5.033 -14.126 1.00 74.25 166 ARG A N 1
ATOM 1332 C CA . ARG A 1 166 ? -19.605 5.365 -14.786 1.00 74.25 166 ARG A CA 1
ATOM 1333 C C . ARG A 1 166 ? -19.439 5.763 -16.251 1.00 74.25 166 ARG A C 1
ATOM 1335 O O . ARG A 1 166 ? -20.310 5.480 -17.066 1.00 74.25 166 ARG A O 1
ATOM 1342 N N . ASN A 1 167 ? -18.338 6.430 -16.594 1.00 69.38 167 ASN A N 1
ATOM 1343 C CA . ASN A 1 167 ? -18.086 6.862 -17.967 1.00 69.38 167 ASN A CA 1
ATOM 1344 C C . ASN A 1 167 ? -17.558 5.731 -18.863 1.00 69.38 167 ASN A C 1
ATOM 1346 O O . ASN A 1 167 ? -17.639 5.869 -20.078 1.00 69.38 167 ASN A O 1
ATOM 1350 N N . GLN A 1 168 ? -17.032 4.635 -18.300 1.00 59.88 168 GLN A N 1
ATOM 1351 C CA . GLN A 1 168 ? -16.586 3.479 -19.088 1.00 59.88 168 GLN A CA 1
ATOM 1352 C C . GLN A 1 168 ? -17.747 2.676 -19.664 1.00 59.88 168 GLN A C 1
ATOM 1354 O O . GLN A 1 168 ? -17.671 2.280 -20.823 1.00 59.88 168 GLN A O 1
ATOM 1359 N N . ASP A 1 169 ? -18.831 2.496 -18.906 1.00 57.62 169 ASP A N 1
ATOM 1360 C CA . ASP A 1 169 ? -20.023 1.802 -19.409 1.00 57.62 169 ASP A CA 1
ATOM 1361 C C . ASP A 1 169 ? -20.607 2.536 -20.626 1.00 57.62 169 ASP A C 1
ATOM 1363 O O . ASP A 1 169 ? -20.942 1.916 -21.633 1.00 57.62 169 ASP A O 1
ATOM 1367 N N . ASN A 1 170 ? -20.608 3.873 -20.583 1.00 54.00 170 ASN A N 1
ATOM 1368 C CA . ASN A 1 170 ? -21.031 4.733 -21.694 1.00 54.00 170 ASN A CA 1
ATOM 1369 C C . ASN A 1 170 ? -20.021 4.783 -22.859 1.00 54.00 170 ASN A C 1
ATOM 1371 O O . ASN A 1 170 ? -20.373 5.223 -23.948 1.00 54.00 170 ASN A O 1
ATOM 1375 N N . ALA A 1 171 ? -18.760 4.391 -22.641 1.00 53.34 171 ALA A N 1
ATOM 1376 C CA . ALA A 1 171 ? -17.700 4.413 -23.655 1.00 53.34 171 ALA A CA 1
ATOM 1377 C C . ALA A 1 171 ? -17.609 3.113 -24.470 1.00 53.34 171 ALA A C 1
ATOM 1379 O O . ALA A 1 171 ? -16.797 3.032 -25.389 1.00 53.34 171 ALA A O 1
ATOM 1380 N N . SER A 1 172 ? -18.432 2.107 -24.156 1.00 52.69 172 SER A N 1
ATOM 1381 C CA . SER A 1 172 ? -18.498 0.840 -24.896 1.00 52.69 172 SER A CA 1
ATOM 1382 C C . SER A 1 172 ? -18.950 0.986 -26.365 1.00 52.69 172 SER A C 1
ATOM 1384 O O . SER A 1 172 ? -18.806 0.036 -27.132 1.00 52.69 172 SER A O 1
ATOM 1386 N N . ASP A 1 173 ? -19.385 2.185 -26.774 1.00 50.72 173 ASP A N 1
ATOM 1387 C CA . ASP A 1 173 ? -19.733 2.546 -28.155 1.00 50.72 173 ASP A CA 1
ATOM 1388 C C . ASP A 1 173 ? -18.553 3.108 -28.997 1.00 50.72 173 ASP A C 1
ATOM 1390 O O . ASP A 1 173 ? -18.688 3.242 -30.214 1.00 50.72 173 ASP A O 1
ATOM 1394 N N . GLU A 1 174 ? -17.377 3.404 -28.413 1.00 46.91 174 GLU A N 1
ATOM 1395 C CA . GLU A 1 174 ? -16.152 3.790 -29.152 1.00 46.91 174 GLU A CA 1
ATOM 1396 C C . GLU A 1 174 ? -15.073 2.688 -29.087 1.00 46.91 174 GLU A C 1
ATOM 1398 O O . GLU A 1 174 ? -14.883 2.062 -28.041 1.00 46.91 174 GLU A O 1
ATOM 1403 N N . PRO A 1 175 ? -14.302 2.446 -30.173 1.00 36.09 175 PRO A N 1
ATOM 1404 C CA . PRO A 1 175 ? -13.258 1.427 -30.170 1.00 36.09 175 PRO A CA 1
ATOM 1405 C C . PRO A 1 175 ? -12.238 1.719 -29.066 1.00 36.09 175 PRO A C 1
ATOM 1407 O O . PRO A 1 175 ? -11.687 2.818 -28.994 1.00 36.09 175 PRO A O 1
ATOM 1410 N N . ALA A 1 176 ? -11.995 0.707 -28.227 1.00 39.59 176 ALA A N 1
ATOM 1411 C CA . ALA A 1 176 ? -11.200 0.751 -27.004 1.00 39.59 176 ALA A CA 1
ATOM 1412 C C . ALA A 1 176 ? -9.776 1.296 -27.219 1.00 39.59 176 ALA A C 1
ATOM 1414 O O . ALA A 1 176 ? -8.792 0.561 -27.307 1.00 39.59 176 ALA A O 1
ATOM 1415 N N . GLN A 1 177 ? -9.641 2.618 -27.244 1.00 38.84 177 GLN A N 1
ATOM 1416 C CA . GLN A 1 177 ? -8.381 3.269 -26.948 1.00 38.84 177 GLN A CA 1
ATOM 1417 C C . GLN A 1 177 ? -8.158 3.062 -25.454 1.00 38.84 177 GLN A C 1
ATOM 1419 O O . GLN A 1 177 ? -8.937 3.560 -24.641 1.00 38.84 177 GLN A O 1
ATOM 1424 N N . ILE A 1 178 ? -7.099 2.339 -25.080 1.00 40.06 178 ILE A N 1
ATOM 1425 C CA . ILE A 1 178 ? -6.626 2.267 -23.695 1.00 40.06 178 ILE A CA 1
ATOM 1426 C C . ILE A 1 178 ? -6.113 3.667 -23.322 1.00 40.06 178 ILE A C 1
ATOM 1428 O O . ILE A 1 178 ? -4.918 3.960 -23.298 1.00 40.06 178 ILE A O 1
ATOM 1432 N N . ARG A 1 179 ? -7.042 4.589 -23.073 1.00 44.22 179 ARG A N 1
ATOM 1433 C CA . ARG A 1 179 ? -6.777 5.856 -22.418 1.00 44.22 179 ARG A CA 1
ATOM 1434 C C . ARG A 1 179 ? -6.617 5.485 -20.954 1.00 44.22 179 ARG A C 1
ATOM 1436 O O . ARG A 1 179 ? -7.582 5.519 -20.198 1.00 44.22 179 ARG A O 1
ATOM 1443 N N . LEU A 1 180 ? -5.399 5.104 -20.553 1.00 46.97 180 LEU A N 1
ATOM 1444 C CA . LEU A 1 180 ? -5.000 5.162 -19.145 1.00 46.97 180 LEU A CA 1
ATOM 1445 C C . LEU A 1 180 ? -5.046 6.639 -18.758 1.00 46.97 180 LEU A C 1
ATOM 1447 O O . LEU A 1 180 ? -4.044 7.356 -18.822 1.00 46.97 180 LEU A O 1
ATOM 1451 N N . GLN A 1 181 ? -6.258 7.118 -18.484 1.00 47.59 181 GLN A N 1
ATOM 1452 C CA . GLN A 1 181 ? -6.512 8.481 -18.080 1.00 47.59 181 GLN A CA 1
ATOM 1453 C C . GLN A 1 181 ? -5.656 8.715 -16.844 1.00 47.59 181 GLN A C 1
ATOM 1455 O O . GLN A 1 181 ? -5.653 7.916 -15.904 1.00 47.59 181 GLN A O 1
ATOM 1460 N N . SER A 1 182 ? -4.867 9.788 -16.883 1.00 46.50 182 SER A N 1
ATOM 1461 C CA . SER A 1 182 ? -4.174 10.267 -15.695 1.00 46.50 182 SER A CA 1
ATOM 1462 C C . SER A 1 182 ? -5.184 10.323 -14.550 1.00 46.50 182 SER A C 1
ATOM 1464 O O . SER A 1 182 ? -6.293 10.801 -14.803 1.00 46.50 182 SER A O 1
ATOM 1466 N N . PRO A 1 183 ? -4.825 9.854 -13.338 1.00 46.97 183 PRO A N 1
ATOM 1467 C CA . PRO A 1 183 ? -5.709 9.912 -12.182 1.00 46.97 183 PRO A CA 1
ATOM 1468 C C . PRO A 1 183 ? -6.364 11.291 -12.121 1.00 46.97 183 PRO A C 1
ATOM 1470 O O . PRO A 1 183 ? -5.664 12.299 -12.011 1.00 46.97 183 PRO A O 1
ATOM 1473 N N . SER A 1 184 ? -7.681 11.359 -12.317 1.00 46.53 184 SER A N 1
ATOM 1474 C CA . SER A 1 184 ? -8.395 12.631 -12.308 1.00 46.53 184 SER A CA 1
ATOM 1475 C C . SER A 1 184 ? -8.415 13.144 -10.873 1.00 46.53 184 SER A C 1
ATOM 1477 O O . SER A 1 184 ? -8.996 12.504 -9.998 1.00 46.53 184 SER A O 1
ATOM 1479 N N . LEU A 1 185 ? -7.745 14.270 -10.630 1.00 43.38 185 LEU A N 1
ATOM 1480 C CA . LEU A 1 185 ? -7.553 14.844 -9.295 1.00 43.38 185 LEU A CA 1
ATOM 1481 C C . LEU A 1 185 ? -8.616 15.874 -8.897 1.00 43.38 185 LEU A C 1
ATOM 1483 O O . LEU A 1 185 ? -8.578 16.346 -7.765 1.00 43.38 185 LEU A O 1
ATOM 1487 N N . ASP A 1 186 ? -9.596 16.169 -9.755 1.00 45.59 186 ASP A N 1
ATOM 1488 C CA . ASP A 1 186 ? -10.527 17.297 -9.563 1.00 45.59 186 ASP A CA 1
ATOM 1489 C C . ASP A 1 186 ? -11.301 17.275 -8.229 1.00 45.59 186 ASP A C 1
ATOM 1491 O O . ASP A 1 186 ? -11.824 18.302 -7.807 1.00 45.59 186 ASP A O 1
ATOM 1495 N N . ARG A 1 187 ? -11.399 16.128 -7.542 1.00 46.56 187 ARG A N 1
ATOM 1496 C CA . ARG A 1 187 ? -12.250 15.989 -6.351 1.00 46.56 187 ARG A CA 1
ATOM 1497 C C . ARG A 1 187 ? -11.532 16.047 -4.999 1.00 46.56 187 ARG A C 1
ATOM 1499 O O . ARG A 1 187 ? -12.200 16.279 -3.996 1.00 46.56 187 ARG A O 1
ATOM 1506 N N . PHE A 1 188 ? -10.216 15.847 -4.937 1.00 40.47 188 PHE A N 1
ATOM 1507 C CA . PHE A 1 188 ? -9.492 15.780 -3.654 1.00 40.47 188 PHE A CA 1
ATOM 1508 C C . PHE A 1 188 ? -8.706 17.045 -3.298 1.00 40.47 188 PHE A C 1
ATOM 1510 O O . PHE A 1 188 ? -8.380 17.223 -2.128 1.00 40.47 188 PHE A O 1
ATOM 1517 N N . ASP A 1 189 ? -8.462 17.932 -4.266 1.00 37.88 189 ASP A N 1
ATOM 1518 C CA . ASP A 1 189 ? -7.881 19.263 -4.024 1.00 37.88 189 ASP A CA 1
ATOM 1519 C C . ASP A 1 189 ? -8.944 20.303 -3.602 1.00 37.88 189 ASP A C 1
ATOM 1521 O O . ASP A 1 189 ? -8.619 21.453 -3.308 1.00 37.88 189 ASP A O 1
ATOM 1525 N N . ALA A 1 190 ? -10.220 19.904 -3.510 1.00 35.72 190 ALA A N 1
ATOM 1526 C CA . ALA A 1 190 ? -11.269 20.727 -2.922 1.00 35.72 190 ALA A CA 1
ATOM 1527 C C . ALA A 1 190 ? -11.092 20.782 -1.397 1.00 35.72 190 ALA A C 1
ATOM 1529 O O . ALA A 1 190 ? -11.649 19.976 -0.648 1.00 35.72 190 ALA A O 1
ATOM 1530 N N . VAL A 1 191 ? -10.310 21.758 -0.933 1.00 34.69 191 VAL A N 1
ATOM 1531 C CA . VAL A 1 191 ? -10.392 22.252 0.444 1.00 34.69 191 VAL A CA 1
ATOM 1532 C C . VAL A 1 191 ? -11.862 22.614 0.704 1.00 34.69 191 VAL A C 1
ATOM 1534 O O . VAL A 1 191 ? -12.432 23.399 -0.058 1.00 34.69 191 VAL A O 1
ATOM 1537 N N . PRO A 1 192 ? -12.524 22.051 1.731 1.00 35.84 192 PRO A N 1
ATOM 1538 C CA . PRO A 1 192 ? -13.894 22.418 2.048 1.00 35.84 192 PRO A CA 1
ATOM 1539 C C . PRO A 1 192 ? -13.873 23.811 2.681 1.00 35.84 192 PRO A C 1
ATOM 1541 O O . PRO A 1 192 ? -13.727 23.948 3.892 1.00 35.84 192 PRO A O 1
ATOM 1544 N N . GLY A 1 193 ? -13.964 24.845 1.847 1.00 38.09 193 GLY A N 1
ATOM 1545 C CA . GLY A 1 193 ? -14.023 26.227 2.309 1.00 38.09 193 GLY A CA 1
ATOM 1546 C C . GLY A 1 193 ? -13.326 27.234 1.408 1.00 38.09 193 GLY A C 1
ATOM 1547 O O . GLY A 1 193 ? -12.509 27.992 1.906 1.00 38.09 193 GLY A O 1
ATOM 1548 N N . ASP A 1 194 ? -13.654 27.282 0.118 1.00 31.36 194 ASP A N 1
ATOM 1549 C CA . ASP A 1 194 ? -13.712 28.580 -0.557 1.00 31.36 194 ASP A CA 1
ATOM 1550 C C . ASP A 1 194 ? -14.731 28.525 -1.698 1.00 31.36 194 ASP A C 1
ATOM 1552 O O . ASP A 1 194 ? -14.668 27.677 -2.590 1.00 31.36 194 ASP A O 1
ATOM 1556 N N . GLY A 1 195 ? -15.744 29.380 -1.610 1.00 38.22 195 GLY A N 1
ATOM 1557 C CA . GLY A 1 195 ? -16.790 29.494 -2.612 1.00 38.22 195 GLY A CA 1
ATOM 1558 C C . GLY A 1 195 ? -16.275 30.325 -3.775 1.00 38.22 195 GLY A C 1
ATOM 1559 O O . GLY A 1 195 ? -16.410 31.541 -3.762 1.00 38.22 195 GLY A O 1
ATOM 1560 N N . GLY A 1 196 ? -15.714 29.680 -4.793 1.00 30.86 196 GLY A N 1
ATOM 1561 C CA . GLY A 1 196 ? -15.253 30.364 -5.998 1.00 30.86 196 GLY A CA 1
ATOM 1562 C C . GLY A 1 196 ? -15.409 29.477 -7.219 1.00 30.86 196 GLY A C 1
ATOM 1563 O O . GLY A 1 196 ? -14.596 28.590 -7.455 1.00 30.86 196 GLY A O 1
ATOM 1564 N N . GLY A 1 197 ? -16.476 29.698 -7.986 1.00 40.50 197 GLY A N 1
ATOM 1565 C CA . GLY A 1 197 ? -16.698 29.021 -9.257 1.00 40.50 197 GLY A CA 1
ATOM 1566 C C . GLY A 1 197 ? -15.564 29.306 -10.242 1.00 40.50 197 GLY A C 1
ATOM 1567 O O . GLY A 1 197 ? -15.238 30.457 -10.513 1.00 40.50 197 GLY A O 1
ATOM 1568 N N . GLY A 1 198 ? -14.994 28.245 -10.801 1.00 29.81 198 GLY A N 1
ATOM 15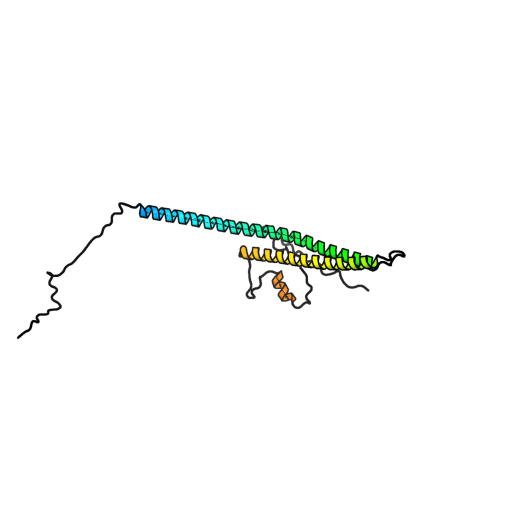69 C CA . GLY A 1 198 ? -14.028 28.313 -11.886 1.00 29.81 198 GLY A CA 1
ATOM 1570 C C . GLY A 1 198 ? -14.191 27.088 -12.767 1.00 29.81 198 GLY A C 1
ATOM 1571 O O . GLY A 1 198 ? -13.689 26.014 -12.447 1.00 29.81 198 GLY A O 1
ATOM 1572 N N . HIS A 1 199 ? -14.939 27.239 -13.859 1.00 38.97 199 HIS A N 1
ATOM 1573 C CA . HIS A 1 199 ? -14.957 26.273 -14.950 1.00 38.97 199 HIS A CA 1
ATOM 1574 C C . HIS A 1 199 ? -13.531 26.122 -15.490 1.00 38.97 199 HIS A C 1
ATOM 1576 O O . HIS A 1 199 ? -12.999 27.060 -16.077 1.00 38.97 199 HIS A O 1
ATOM 1582 N N . VAL A 1 200 ? -12.914 24.955 -15.301 1.00 37.88 200 VAL A N 1
ATOM 1583 C CA . VAL A 1 200 ? -11.669 24.615 -15.995 1.00 37.88 200 VAL A CA 1
ATOM 1584 C C . VAL A 1 200 ? -12.026 23.708 -17.163 1.00 37.88 200 VAL A C 1
ATOM 1586 O O . VAL A 1 200 ? -12.346 22.529 -17.008 1.00 37.88 200 VAL A O 1
ATOM 1589 N N . GLU A 1 201 ? -12.041 24.325 -18.338 1.00 30.77 201 GLU A N 1
ATOM 1590 C CA . GLU A 1 201 ? -12.181 23.693 -19.640 1.00 30.77 201 GLU A CA 1
ATOM 1591 C C . GLU A 1 201 ? -11.124 22.592 -19.811 1.00 30.77 201 GLU A C 1
ATOM 1593 O O . GLU A 1 201 ? -9.924 22.788 -19.601 1.00 30.77 201 GLU A O 1
ATOM 1598 N N . ARG A 1 202 ? -11.589 21.386 -20.144 1.00 37.91 202 ARG A N 1
ATOM 1599 C CA . ARG A 1 202 ? -10.753 20.196 -20.288 1.00 37.91 202 ARG A CA 1
ATOM 1600 C C . ARG A 1 202 ? -10.029 20.241 -21.629 1.00 37.91 202 ARG A C 1
ATOM 1602 O O . ARG A 1 202 ? -10.600 19.860 -22.644 1.00 37.91 202 ARG A O 1
ATOM 1609 N N . VAL A 1 203 ? -8.751 20.616 -21.631 1.00 28.78 203 VAL A N 1
ATOM 1610 C CA . VAL A 1 203 ? -7.877 20.343 -22.781 1.00 28.78 203 VAL A CA 1
ATOM 1611 C C . VAL A 1 203 ? -7.586 18.842 -22.807 1.00 28.78 203 VAL A C 1
ATOM 1613 O O . VAL A 1 203 ? -6.737 18.325 -22.077 1.00 28.78 203 VAL A O 1
ATOM 1616 N N . GLY A 1 204 ? -8.344 18.121 -23.632 1.00 28.34 204 GLY A N 1
ATOM 1617 C CA . GLY A 1 204 ? -8.076 16.731 -23.969 1.00 28.34 204 GLY A CA 1
ATOM 1618 C C . GLY A 1 204 ? -6.752 16.622 -24.719 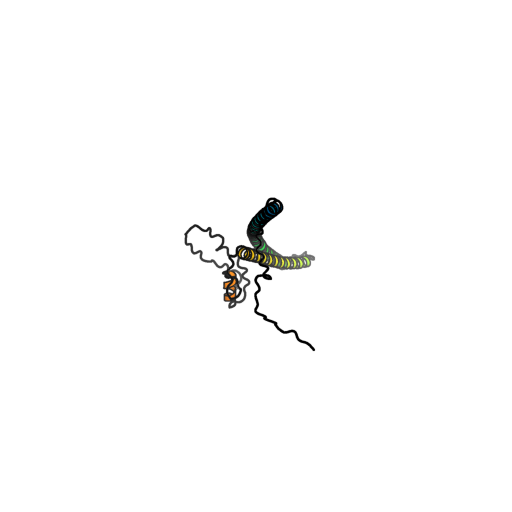1.00 28.34 204 GLY A C 1
ATOM 1619 O O . GLY A 1 204 ? -6.635 17.064 -25.856 1.00 28.34 204 GLY A O 1
ATOM 1620 N N . VAL A 1 205 ? -5.746 16.003 -24.099 1.00 34.69 205 VAL A N 1
ATOM 1621 C CA . VAL A 1 205 ? -4.519 15.597 -24.798 1.00 34.69 205 VAL A CA 1
ATOM 1622 C C . VAL A 1 205 ? -4.818 14.293 -25.536 1.00 34.69 205 VAL A C 1
ATOM 1624 O O . VAL A 1 205 ? -4.498 13.202 -25.068 1.00 34.69 205 VAL A O 1
ATOM 1627 N N . ALA A 1 206 ? -5.504 14.419 -26.668 1.00 36.81 206 ALA A N 1
ATOM 1628 C CA . ALA A 1 206 ? -5.769 13.344 -27.611 1.00 36.81 206 ALA A CA 1
ATOM 1629 C C . ALA A 1 206 ? -5.525 13.855 -29.033 1.00 36.81 206 ALA A C 1
ATOM 1631 O O . ALA A 1 206 ? -6.456 14.009 -29.806 1.00 36.81 206 ALA A O 1
ATOM 1632 N N . GLN A 1 207 ? -4.272 14.158 -29.361 1.00 34.50 207 GLN A N 1
ATOM 1633 C CA . GLN A 1 207 ? -3.784 14.233 -30.738 1.00 34.50 207 GLN A CA 1
ATOM 1634 C C . GLN A 1 207 ? -2.279 14.456 -30.687 1.00 34.50 207 GLN A C 1
ATOM 1636 O O . GLN A 1 207 ? -1.835 15.435 -30.099 1.00 34.50 207 GLN A O 1
ATOM 1641 N N . LEU A 1 208 ? -1.518 13.504 -31.226 1.00 32.91 208 LEU A N 1
ATOM 1642 C CA . LEU A 1 208 ? -0.240 13.700 -31.927 1.00 32.91 208 LEU A CA 1
ATOM 1643 C C . LEU A 1 208 ? 0.392 12.330 -32.214 1.00 32.91 208 LEU A C 1
ATOM 1645 O O . LEU A 1 208 ? 1.513 12.077 -31.803 1.00 32.91 208 LEU A O 1
ATOM 1649 N N . ILE A 1 209 ? -0.330 11.436 -32.901 1.00 35.53 209 ILE A N 1
ATOM 1650 C CA . ILE A 1 209 ? 0.273 10.454 -33.817 1.00 35.53 209 ILE A CA 1
ATOM 1651 C C . ILE A 1 209 ? -0.748 10.215 -34.935 1.00 35.53 209 ILE A C 1
ATOM 1653 O O . ILE A 1 209 ? -1.832 9.702 -34.673 1.00 35.53 209 ILE A O 1
ATOM 1657 N N . GLY A 1 210 ? -0.378 10.581 -36.164 1.00 32.16 210 GLY A N 1
ATOM 1658 C CA . GLY A 1 210 ? -1.055 10.157 -37.390 1.00 32.16 210 GLY A CA 1
ATOM 1659 C C . GLY A 1 210 ? -1.768 11.274 -38.145 1.00 32.16 210 GLY A C 1
ATOM 1660 O O . GLY A 1 210 ? -2.914 11.565 -37.838 1.00 32.16 210 GLY A O 1
ATOM 1661 N N . THR A 1 211 ? -1.069 11.864 -39.122 1.00 34.59 211 THR A N 1
ATOM 1662 C CA . THR A 1 211 ? -1.452 11.990 -40.551 1.00 34.59 211 THR A CA 1
ATOM 1663 C C . THR A 1 211 ? -0.524 13.006 -41.218 1.00 34.59 211 THR A C 1
ATOM 1665 O O . THR A 1 211 ? -0.471 14.149 -40.768 1.00 34.59 211 THR A O 1
ATOM 1668 N N . GLY A 1 212 ? 0.170 12.610 -42.287 1.00 32.50 212 GLY A N 1
ATOM 1669 C CA . GLY A 1 212 ? 0.930 13.534 -43.133 1.00 32.50 212 GLY A CA 1
ATOM 1670 C C . GLY A 1 212 ? 2.019 12.851 -43.956 1.00 32.50 212 GLY A C 1
ATOM 1671 O O . GLY A 1 212 ? 3.172 12.934 -43.559 1.00 32.50 212 GLY A O 1
ATOM 1672 N N . GLU A 1 213 ? 1.572 12.200 -45.038 1.00 36.47 213 GLU A N 1
ATOM 1673 C CA . GLU A 1 213 ? 2.254 11.910 -46.325 1.00 36.47 213 GLU A CA 1
ATOM 1674 C C . GLU A 1 213 ? 3.592 11.148 -46.361 1.00 36.47 213 GLU A C 1
ATOM 1676 O O . GLU A 1 213 ? 4.623 11.634 -45.852 1.00 36.47 213 GLU A O 1
#

Foldseek 3Di:
DDDDDPPPVPPPPVVPDDDDDDDDDDDCPDCPVVVVVVVVVVVVVVVVVVVVVVVVVVLVVVLVVLVVVLVVLLVQLVVLVVQLVVLVVQLVVLVCVQPDPDDPPCPPCNVVSVVSNVVSVVSNVVSVVSNVVSLVVSVVSVVCSCVSVVNFDADPVRHTPDPVRVVVVVCPPDPDDVCPDNPDPVPPPPPPDDPDDDDDDDPDPPDDDDDDD

Radius of gyration: 41.08 Å; chains: 1; bounding box: 104×90×109 Å

Secondary structure (DSSP, 8-state):
--------TT---GGG---------------HHHHHHHHHHHHHHHHHHHHHHHHHHHHHHHHHHHHHHHHHHHHHHHHHHHHHHHHHHHHHHHHHHHHS---TT-TTHHHHHHHHHHHHHHHHHHHHHHHHHHHHHHHHHHHHHHHHTT---B-TTS-B--HHHHHHHGGGGS-----------TTTS--S----------------S----